Protein AF-A0A2G4I3S0-F1 (afdb_monomer)

Sequence (181 aa):
MALQLLLALIKPQKDRTTYIKEQQRKYTGTDSANSIRQLKQLLRKQNPYPVQISLNDIDSTTLESFPGIGPSTARRIIQYQKRLGGFVDPQQLFEIPNIDTIILQLLEIQCQKPSGPIVYLNENPTWKMLYKHPYIGPARAKIFFSFCQQYPTMSVGEWNGMQGISAIDKDRIFPYLRLSQ

Mean predicted aligned error: 10.75 Å

Structure (mmCIF, N/CA/C/O backbone):
data_AF-A0A2G4I3S0-F1
#
_entry.id   AF-A0A2G4I3S0-F1
#
loop_
_atom_site.group_PDB
_atom_site.id
_atom_site.type_symbol
_atom_site.label_atom_id
_atom_site.label_alt_id
_atom_site.label_comp_id
_atom_site.label_asym_id
_atom_site.label_entity_id
_atom_site.label_seq_id
_atom_site.pdbx_PDB_ins_code
_atom_site.Cartn_x
_atom_site.Cartn_y
_atom_site.Cartn_z
_atom_site.occupancy
_atom_site.B_iso_or_equiv
_atom_site.auth_seq_id
_atom_site.auth_comp_id
_atom_site.auth_asym_id
_atom_site.auth_atom_id
_atom_site.pdbx_PDB_model_num
ATOM 1 N N . MET A 1 1 ? 11.065 8.143 -33.933 1.00 35.81 1 MET A N 1
ATOM 2 C CA . MET A 1 1 ? 10.333 9.228 -33.236 1.00 35.81 1 MET A CA 1
ATOM 3 C C . MET A 1 1 ? 10.559 9.252 -31.714 1.00 35.81 1 MET A C 1
ATOM 5 O O . MET A 1 1 ? 9.819 9.913 -31.005 1.00 35.81 1 MET A O 1
ATOM 9 N N . ALA A 1 2 ? 11.620 8.614 -31.200 1.00 37.81 2 ALA A N 1
ATOM 10 C CA . ALA A 1 2 ? 12.040 8.698 -29.794 1.00 37.81 2 ALA A CA 1
ATOM 11 C C . ALA A 1 2 ? 12.551 10.101 -29.377 1.00 37.81 2 ALA A C 1
ATOM 13 O O . ALA A 1 2 ? 12.765 10.361 -28.201 1.00 37.81 2 ALA A O 1
ATOM 14 N N . LEU A 1 3 ? 12.722 11.014 -30.342 1.00 29.09 3 LEU A N 1
ATOM 15 C CA . LEU A 1 3 ? 13.322 12.337 -30.155 1.00 29.09 3 LEU A CA 1
ATOM 16 C C . LEU A 1 3 ? 12.314 13.438 -29.756 1.00 29.09 3 LEU A C 1
ATOM 18 O O . LEU A 1 3 ? 12.713 14.446 -29.189 1.00 29.09 3 LEU A O 1
ATOM 22 N N . GLN A 1 4 ? 11.009 13.253 -30.005 1.00 31.91 4 GLN A N 1
ATOM 23 C CA . GLN A 1 4 ? 9.973 14.210 -29.571 1.00 31.91 4 GLN A CA 1
ATOM 24 C C . GLN A 1 4 ? 9.497 13.982 -28.126 1.00 31.91 4 GLN A C 1
ATOM 26 O O . GLN A 1 4 ? 8.909 14.875 -27.521 1.00 31.91 4 GLN A O 1
ATOM 31 N N . LEU A 1 5 ? 9.820 12.820 -27.550 1.00 34.69 5 LEU A N 1
ATOM 32 C CA . LEU A 1 5 ? 9.561 12.453 -26.153 1.00 34.69 5 LEU A CA 1
ATOM 33 C C . LEU A 1 5 ? 10.381 13.276 -25.142 1.00 34.69 5 LEU A C 1
ATOM 35 O O . LEU A 1 5 ? 10.063 13.276 -23.957 1.00 34.69 5 LEU A O 1
ATOM 39 N N . LEU A 1 6 ? 11.405 14.005 -25.603 1.00 34.31 6 LEU A N 1
ATOM 40 C CA . LEU A 1 6 ? 12.367 14.697 -24.742 1.00 34.31 6 LEU A CA 1
ATOM 41 C C . LEU A 1 6 ? 11.999 16.161 -24.409 1.00 34.31 6 LEU A C 1
ATOM 43 O O . LEU A 1 6 ? 12.633 16.747 -23.539 1.00 34.31 6 LEU A O 1
ATOM 47 N N . LEU A 1 7 ? 10.993 16.766 -25.060 1.00 29.20 7 LEU A N 1
ATOM 48 C CA . LEU A 1 7 ? 10.742 18.222 -24.974 1.00 29.20 7 LEU A CA 1
ATOM 49 C C . LEU A 1 7 ? 9.480 18.666 -24.208 1.00 29.20 7 LEU A C 1
ATOM 51 O O . LEU A 1 7 ? 9.263 19.864 -24.068 1.00 29.20 7 LEU A O 1
ATOM 55 N N . ALA A 1 8 ? 8.651 17.762 -23.678 1.00 31.41 8 ALA A N 1
ATOM 56 C CA . ALA A 1 8 ? 7.361 18.143 -23.068 1.00 31.41 8 ALA A CA 1
ATOM 57 C C . ALA A 1 8 ? 7.298 18.032 -21.529 1.00 31.41 8 ALA A C 1
ATOM 59 O O . ALA A 1 8 ? 6.238 18.209 -20.926 1.00 31.41 8 ALA A O 1
ATOM 60 N N . LEU A 1 9 ? 8.430 17.777 -20.873 1.00 32.19 9 LEU A N 1
ATOM 61 C CA . LEU A 1 9 ? 8.591 18.003 -19.438 1.00 32.19 9 LEU A CA 1
ATOM 62 C C . LEU A 1 9 ? 8.583 19.519 -19.189 1.00 32.19 9 LEU A C 1
ATOM 64 O O . LEU A 1 9 ? 9.617 20.114 -19.437 1.00 32.19 9 LEU A O 1
ATOM 68 N N . ILE A 1 10 ? 7.463 20.134 -18.759 1.00 38.81 10 ILE A N 1
ATOM 69 C CA . ILE A 1 10 ? 7.357 21.396 -17.967 1.00 38.81 10 ILE A CA 1
ATOM 70 C C . ILE A 1 10 ? 5.856 21.814 -17.839 1.00 38.81 10 ILE A C 1
ATOM 72 O O . ILE A 1 10 ? 5.273 22.246 -18.829 1.00 38.81 10 ILE A O 1
ATOM 76 N N . LYS A 1 11 ? 5.280 21.735 -16.608 1.00 27.58 11 LYS A N 1
ATOM 77 C CA . LYS A 1 11 ? 4.138 22.500 -15.975 1.00 27.58 11 LYS A CA 1
ATOM 78 C C . LYS A 1 11 ? 2.983 21.704 -15.283 1.00 27.58 11 LYS A C 1
ATOM 80 O O . LYS A 1 11 ? 2.797 20.532 -15.587 1.00 27.58 11 LYS A O 1
ATOM 85 N N . PRO A 1 12 ? 2.299 22.304 -14.262 1.00 37.47 12 PRO A N 1
ATOM 86 C CA . PRO A 1 12 ? 1.926 21.668 -12.980 1.00 37.47 12 PRO A CA 1
ATOM 87 C C . PRO A 1 12 ? 0.482 21.120 -12.861 1.00 37.47 12 PRO A C 1
ATOM 89 O O . PRO A 1 12 ? -0.362 21.349 -13.720 1.00 37.47 12 PRO A O 1
ATOM 92 N N . GLN A 1 13 ? 0.231 20.401 -11.751 1.00 49.56 13 GLN A N 1
ATOM 93 C CA . GLN A 1 13 ? -0.954 19.578 -11.438 1.00 49.56 13 GLN A CA 1
ATOM 94 C C . GLN A 1 13 ? -2.314 20.300 -11.349 1.00 49.56 13 GLN A C 1
ATOM 96 O O . GLN A 1 13 ? -2.432 21.314 -10.661 1.00 49.56 13 GLN A O 1
ATOM 101 N N . LYS A 1 14 ? -3.372 19.639 -11.861 1.00 33.16 14 LYS A N 1
ATOM 102 C CA . LYS A 1 14 ? -4.735 19.678 -11.290 1.00 33.16 14 LYS A CA 1
ATOM 103 C C . LYS A 1 14 ? -5.556 18.417 -11.652 1.00 33.16 14 LYS A C 1
ATOM 105 O O . LYS A 1 14 ? -5.470 17.930 -12.770 1.00 33.16 14 LYS A O 1
ATOM 110 N N . ASP A 1 15 ? -6.302 17.914 -10.662 1.00 37.03 15 ASP A N 1
ATOM 111 C CA . ASP A 1 15 ? -7.267 16.790 -10.629 1.00 37.03 15 ASP A CA 1
ATOM 112 C C . ASP A 1 15 ? -6.833 15.357 -11.037 1.00 37.03 15 ASP A C 1
ATOM 114 O O . ASP A 1 15 ? -6.714 14.989 -12.203 1.00 37.03 15 ASP A O 1
ATOM 118 N N . ARG A 1 16 ? -6.700 14.488 -10.014 1.00 40.50 16 ARG A N 1
ATOM 119 C CA . ARG A 1 16 ? -6.165 13.102 -10.037 1.00 40.50 16 ARG A CA 1
ATOM 120 C C . ARG A 1 16 ? -6.979 12.112 -10.882 1.00 40.50 16 ARG A C 1
ATOM 122 O O . ARG A 1 16 ? -6.397 11.248 -11.532 1.00 40.50 16 ARG A O 1
ATOM 129 N N . THR A 1 17 ? -8.304 12.215 -10.889 1.00 37.56 17 THR A N 1
ATOM 130 C CA . THR A 1 17 ? -9.180 11.307 -11.658 1.00 37.56 17 THR A CA 1
ATOM 131 C C . THR A 1 17 ? -9.198 11.676 -13.141 1.00 37.56 17 THR A C 1
ATOM 133 O O . THR A 1 17 ? -9.298 10.806 -14.006 1.00 37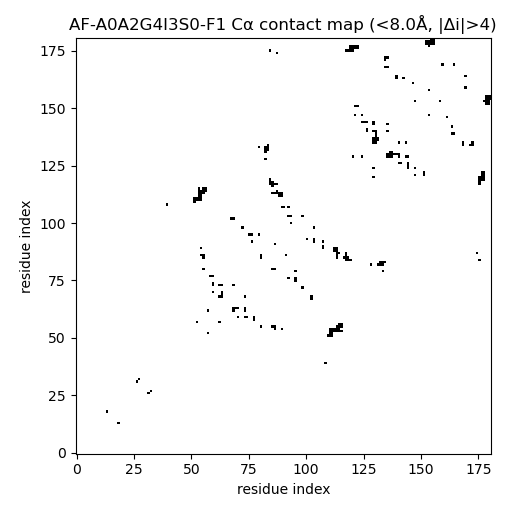.56 17 THR A O 1
ATOM 136 N N . THR A 1 18 ? -9.047 12.969 -13.425 1.00 39.00 18 THR A N 1
ATOM 137 C CA . THR A 1 18 ? -8.932 13.523 -14.772 1.00 39.00 18 THR A CA 1
ATOM 138 C C . THR A 1 18 ? -7.548 13.228 -15.338 1.00 39.00 18 THR A C 1
ATOM 140 O O . THR A 1 18 ? -7.476 12.717 -16.442 1.00 39.00 18 THR A O 1
ATOM 143 N N . TYR A 1 19 ? -6.471 13.365 -14.553 1.00 40.88 19 TYR A N 1
ATOM 144 C CA . TYR A 1 19 ? -5.106 13.007 -14.958 1.00 40.88 19 TYR A CA 1
ATOM 145 C C . TYR A 1 19 ? -4.965 11.528 -15.344 1.00 40.88 19 TYR A C 1
ATOM 147 O O . TYR A 1 19 ? -4.442 11.229 -16.410 1.00 40.88 19 TYR A O 1
ATOM 155 N N . ILE A 1 20 ? -5.470 10.587 -14.534 1.00 42.31 20 ILE A N 1
ATOM 156 C CA . ILE A 1 20 ? -5.396 9.149 -14.861 1.00 42.31 20 ILE A CA 1
ATOM 157 C C . ILE A 1 20 ? -6.176 8.848 -16.151 1.00 42.31 20 ILE A C 1
ATOM 159 O O . ILE A 1 20 ? -5.653 8.183 -17.044 1.00 42.31 20 ILE A O 1
ATOM 163 N N . LYS A 1 21 ? -7.386 9.405 -16.297 1.00 43.91 21 LYS A N 1
ATOM 164 C CA . LYS A 1 21 ? -8.201 9.253 -17.513 1.00 43.91 21 LYS A CA 1
ATOM 165 C C . LYS A 1 21 ? -7.607 9.972 -18.727 1.00 43.91 21 LYS A C 1
ATOM 167 O O . LYS A 1 21 ? -7.764 9.483 -19.837 1.00 43.91 21 LYS A O 1
ATOM 172 N N . GLU A 1 22 ? -6.930 11.102 -18.556 1.00 41.47 22 GLU A N 1
ATOM 173 C CA . GLU A 1 22 ? -6.276 11.871 -19.622 1.00 41.47 22 GLU A CA 1
ATOM 174 C C . GLU A 1 22 ? -4.962 11.243 -20.070 1.00 41.47 22 GLU A C 1
ATOM 176 O O . GLU A 1 22 ? -4.685 11.245 -21.265 1.00 41.47 22 GLU A O 1
ATOM 181 N N . GLN A 1 23 ? -4.183 10.654 -19.159 1.00 36.53 23 GLN A N 1
ATOM 182 C CA . GLN A 1 23 ? -3.031 9.828 -19.521 1.00 36.53 23 GLN A CA 1
ATOM 183 C C . GLN A 1 23 ? -3.513 8.590 -20.290 1.00 36.53 23 GLN A C 1
ATOM 185 O O . GLN A 1 23 ? -3.050 8.335 -21.396 1.00 36.53 23 GLN A O 1
ATOM 190 N N . GLN A 1 24 ? -4.540 7.888 -19.803 1.00 39.97 24 GLN A N 1
ATOM 191 C CA . GLN A 1 24 ? -5.147 6.764 -20.530 1.00 39.97 24 GLN A CA 1
ATOM 192 C C . GLN A 1 24 ? -5.760 7.181 -21.888 1.00 39.97 24 GLN A C 1
ATOM 194 O O . GLN A 1 24 ? -5.664 6.434 -22.860 1.00 39.97 24 GLN A O 1
ATOM 199 N N . ARG A 1 25 ? -6.342 8.387 -22.001 1.00 42.28 25 ARG A N 1
ATOM 200 C CA . ARG A 1 25 ? -6.906 8.938 -23.253 1.00 42.28 25 ARG A CA 1
ATOM 201 C C . ARG A 1 25 ? -5.848 9.426 -24.250 1.00 42.28 25 ARG A C 1
ATOM 203 O O . ARG A 1 25 ? -5.988 9.177 -25.440 1.00 42.28 25 ARG A O 1
ATOM 210 N N . LYS A 1 26 ? -4.766 10.071 -23.801 1.00 38.19 26 LYS A N 1
ATOM 211 C CA . LYS A 1 26 ? -3.656 10.510 -24.673 1.00 38.19 26 LYS A CA 1
ATOM 212 C C . LYS A 1 26 ? -2.871 9.340 -25.270 1.00 38.19 26 LYS A C 1
ATOM 214 O O . LYS A 1 26 ? -2.325 9.485 -26.358 1.00 38.19 26 LYS A O 1
ATOM 219 N N . TYR A 1 27 ? -2.859 8.186 -24.602 1.00 40.75 27 TYR A N 1
ATOM 220 C CA . TYR A 1 27 ? -2.250 6.951 -25.106 1.00 40.75 27 TYR A CA 1
ATOM 221 C C . TYR A 1 27 ? -3.256 5.974 -25.738 1.00 40.75 27 TYR A C 1
ATOM 223 O O . TYR A 1 27 ? -2.873 4.884 -26.140 1.00 40.75 27 TYR A O 1
ATOM 231 N N . THR A 1 28 ? -4.527 6.348 -25.913 1.00 36.41 28 THR A N 1
ATOM 232 C CA . THR A 1 28 ? -5.490 5.597 -26.747 1.00 36.41 28 THR A CA 1
ATOM 233 C C . THR A 1 28 ? -5.632 6.236 -28.131 1.00 36.41 28 THR A C 1
ATOM 235 O O . THR A 1 28 ? -6.720 6.385 -28.670 1.00 36.41 28 THR A O 1
ATOM 238 N N . GLY A 1 29 ? -4.502 6.601 -28.740 1.00 39.22 29 GLY A N 1
ATOM 239 C CA . GLY A 1 29 ? -4.399 6.682 -30.196 1.00 39.22 29 GLY A CA 1
ATOM 240 C C . GLY A 1 29 ? -4.165 5.280 -30.759 1.00 39.22 29 GLY A C 1
ATOM 241 O O . GLY A 1 29 ? -3.429 4.490 -30.164 1.00 39.22 29 GLY A O 1
ATOM 242 N N . THR A 1 30 ? -4.769 4.961 -31.901 1.00 40.88 30 THR A N 1
ATOM 243 C CA . THR A 1 30 ? -4.681 3.671 -32.617 1.00 40.88 30 THR A CA 1
ATOM 244 C C . THR A 1 30 ? -3.247 3.138 -32.816 1.00 40.88 30 THR A C 1
ATOM 246 O O . THR A 1 30 ? -3.061 1.925 -32.922 1.00 40.88 30 THR A O 1
ATOM 249 N N . ASP A 1 31 ? -2.227 4.001 -32.752 1.00 49.06 31 ASP A N 1
ATOM 250 C CA . ASP A 1 31 ? -0.802 3.643 -32.844 1.00 49.06 31 ASP A CA 1
ATOM 251 C C . ASP A 1 31 ? -0.178 3.117 -31.535 1.00 49.06 31 ASP A C 1
ATOM 253 O O . ASP A 1 31 ? 0.755 2.309 -31.562 1.00 49.06 31 ASP A O 1
ATOM 257 N N . SER A 1 32 ? -0.700 3.499 -30.365 1.00 52.81 32 SER A N 1
ATOM 258 C CA . SER A 1 32 ? -0.158 3.060 -29.068 1.00 52.81 32 SER A CA 1
ATOM 259 C C . SER A 1 32 ? -0.564 1.622 -28.732 1.00 52.81 32 SER A C 1
ATOM 261 O O . SER A 1 32 ? 0.259 0.840 -28.258 1.00 52.81 32 SER A O 1
ATOM 263 N N . ALA A 1 33 ? -1.790 1.214 -29.074 1.00 51.16 33 ALA A N 1
ATOM 264 C CA . ALA A 1 33 ? -2.250 -0.164 -28.882 1.00 51.16 33 ALA A CA 1
ATOM 265 C C . ALA A 1 33 ? -1.452 -1.168 -29.735 1.00 51.16 33 ALA A C 1
ATOM 267 O O . ALA A 1 33 ? -1.097 -2.248 -29.254 1.00 51.16 33 ALA A O 1
ATOM 268 N N . ASN A 1 34 ? -1.109 -0.794 -30.974 1.00 54.59 34 ASN A N 1
ATOM 269 C CA . ASN A 1 34 ? -0.234 -1.588 -31.838 1.00 54.59 34 ASN A CA 1
ATOM 270 C C . ASN A 1 34 ? 1.202 -1.644 -31.301 1.00 54.59 34 ASN A C 1
ATOM 272 O O . ASN A 1 34 ? 1.800 -2.720 -31.292 1.00 54.59 34 ASN A O 1
ATOM 276 N N . SER A 1 35 ? 1.711 -0.533 -30.766 1.00 54.25 35 SER A N 1
ATOM 277 C CA . SER A 1 35 ? 3.034 -0.468 -30.133 1.00 54.25 35 SER A CA 1
ATOM 278 C C . SER A 1 35 ? 3.117 -1.351 -28.882 1.00 54.25 35 SER A C 1
ATOM 280 O O . SER A 1 35 ? 4.053 -2.133 -28.748 1.00 54.25 35 SER A O 1
ATOM 282 N N . ILE A 1 36 ? 2.105 -1.318 -28.005 1.00 58.31 36 ILE A N 1
ATOM 283 C CA . ILE A 1 36 ? 2.003 -2.191 -26.822 1.00 58.31 36 ILE A CA 1
ATOM 284 C C . ILE A 1 36 ? 1.868 -3.657 -27.242 1.00 58.31 36 ILE A C 1
ATOM 286 O O . ILE A 1 36 ? 2.470 -4.535 -26.627 1.00 58.31 36 ILE A O 1
ATOM 290 N N . ARG A 1 37 ? 1.104 -3.954 -28.301 1.00 59.03 37 ARG A N 1
ATOM 291 C CA . ARG A 1 37 ? 0.960 -5.315 -28.838 1.00 59.03 37 ARG A CA 1
ATOM 292 C C . ARG A 1 37 ? 2.282 -5.848 -29.396 1.00 59.03 37 ARG A C 1
ATOM 294 O O . ARG A 1 37 ? 2.629 -6.992 -29.105 1.00 59.03 37 ARG A O 1
ATOM 301 N N . GLN A 1 38 ? 3.032 -5.028 -30.131 1.00 57.41 38 GLN A N 1
ATOM 302 C CA . GLN A 1 38 ? 4.376 -5.364 -30.609 1.00 57.41 38 GLN A CA 1
ATOM 303 C C . GLN A 1 38 ? 5.365 -5.526 -29.452 1.00 57.41 38 GLN A C 1
ATOM 305 O O . GLN A 1 38 ? 6.098 -6.509 -29.436 1.00 57.41 38 GLN A O 1
ATOM 310 N N . LEU A 1 39 ? 5.328 -4.653 -28.441 1.00 57.78 39 LEU A N 1
ATOM 311 C CA . LEU A 1 39 ? 6.116 -4.788 -27.210 1.00 57.78 39 LEU A CA 1
ATOM 312 C C . LEU A 1 39 ? 5.809 -6.106 -26.495 1.00 57.78 39 LEU A C 1
ATOM 314 O O . LEU A 1 39 ? 6.723 -6.878 -26.228 1.00 57.78 39 LEU A O 1
ATOM 318 N N . LYS A 1 40 ? 4.529 -6.430 -26.271 1.00 58.44 40 LYS A N 1
ATOM 319 C CA . LYS A 1 40 ? 4.103 -7.720 -25.700 1.00 58.44 40 LYS A CA 1
ATOM 320 C C . LYS A 1 40 ? 4.647 -8.900 -26.504 1.00 58.44 40 LYS A C 1
ATOM 322 O O . LYS A 1 40 ? 5.063 -9.895 -25.919 1.00 58.44 40 LYS A O 1
ATOM 327 N N . GLN A 1 41 ? 4.638 -8.812 -27.833 1.00 61.78 41 GLN A N 1
ATOM 328 C CA . GLN A 1 41 ? 5.107 -9.882 -28.713 1.00 61.78 41 GLN A CA 1
ATOM 329 C C . GLN A 1 41 ? 6.638 -10.023 -28.715 1.00 61.78 41 GLN A C 1
ATOM 331 O O . GLN A 1 41 ? 7.133 -11.148 -28.697 1.00 61.78 41 GLN A O 1
ATOM 336 N N . LEU A 1 42 ? 7.380 -8.912 -28.696 1.00 57.41 42 LEU A N 1
ATOM 337 C CA . LEU A 1 42 ? 8.843 -8.888 -28.609 1.00 57.41 42 LEU A CA 1
ATOM 338 C C . LEU A 1 42 ? 9.325 -9.405 -27.256 1.00 57.41 42 LEU A C 1
ATOM 340 O O . LEU A 1 42 ? 10.168 -10.296 -27.211 1.00 57.41 42 LEU A O 1
ATOM 344 N N . LEU A 1 43 ? 8.726 -8.917 -26.170 1.00 55.59 43 LEU A N 1
ATOM 345 C CA . LEU A 1 43 ? 9.057 -9.352 -24.820 1.00 55.59 43 LEU A CA 1
ATOM 346 C C . LEU A 1 43 ? 8.741 -10.835 -24.613 1.00 55.59 43 LEU A C 1
ATOM 348 O O . LEU A 1 43 ? 9.536 -11.529 -24.003 1.00 55.59 43 LEU A O 1
ATOM 352 N N . ARG A 1 44 ? 7.636 -11.356 -25.169 1.00 56.44 44 ARG A N 1
ATOM 353 C CA . ARG A 1 44 ? 7.332 -12.800 -25.137 1.00 56.44 44 ARG A CA 1
ATOM 354 C C . ARG A 1 44 ? 8.320 -13.645 -25.943 1.00 56.44 44 ARG A C 1
ATOM 356 O O . ARG A 1 44 ? 8.618 -14.756 -25.528 1.00 56.44 44 ARG A O 1
ATOM 363 N N . LYS A 1 45 ? 8.794 -13.153 -27.094 1.00 53.12 45 LYS A N 1
ATOM 364 C CA . LYS A 1 45 ? 9.737 -13.879 -27.966 1.00 53.12 45 LYS A CA 1
ATOM 365 C C . LYS A 1 45 ? 11.174 -13.873 -27.445 1.00 53.12 45 LYS A C 1
ATOM 367 O O . LYS A 1 45 ? 11.887 -14.835 -27.693 1.00 53.12 45 LYS A O 1
ATOM 372 N N . GLN A 1 46 ? 11.597 -12.797 -26.785 1.00 46.84 46 GLN A N 1
ATOM 373 C CA . GLN A 1 46 ? 12.965 -12.624 -26.290 1.00 46.84 46 GLN A CA 1
ATOM 374 C C . GLN A 1 46 ? 13.098 -12.827 -24.781 1.00 46.84 46 GLN A C 1
ATOM 376 O O . GLN A 1 46 ? 14.151 -12.500 -24.254 1.00 46.84 46 GLN A O 1
ATOM 381 N N . ASN A 1 47 ? 12.067 -13.325 -24.087 1.00 48.62 47 ASN A N 1
ATOM 382 C CA . ASN A 1 47 ? 12.075 -13.388 -22.629 1.00 48.62 47 ASN A CA 1
ATOM 383 C C . ASN A 1 47 ? 13.219 -14.286 -22.110 1.00 48.62 47 ASN A C 1
ATOM 385 O O . ASN A 1 47 ? 13.096 -15.510 -22.196 1.00 48.62 47 ASN A O 1
ATOM 389 N N . PRO A 1 48 ? 14.299 -13.726 -21.533 1.00 50.31 48 PRO A N 1
ATOM 390 C CA . PRO A 1 48 ? 15.331 -14.511 -20.872 1.00 50.31 48 PRO A CA 1
ATOM 391 C C . PRO A 1 48 ? 14.935 -14.858 -19.427 1.00 50.31 48 PRO A C 1
ATOM 393 O O . PRO A 1 48 ? 15.672 -15.583 -18.765 1.00 50.31 48 PRO A O 1
ATOM 396 N N . TYR A 1 49 ? 13.802 -14.343 -18.925 1.00 50.22 49 TYR A N 1
ATOM 397 C CA . TYR A 1 49 ? 13.370 -14.433 -17.530 1.00 50.22 49 TYR A CA 1
ATOM 398 C C . TYR A 1 49 ? 12.167 -15.380 -17.400 1.00 50.22 49 TYR A C 1
ATOM 400 O O . TYR A 1 49 ? 11.020 -14.987 -17.625 1.00 50.22 49 TYR A O 1
ATOM 408 N N . PRO A 1 50 ? 12.396 -16.657 -17.047 1.00 48.31 50 PRO A N 1
ATOM 409 C CA . PRO A 1 50 ? 11.385 -17.705 -17.136 1.00 48.31 50 PRO A CA 1
ATOM 410 C C . PRO A 1 50 ? 10.431 -17.763 -15.935 1.00 48.31 50 PRO A C 1
ATOM 412 O O . PRO A 1 50 ? 9.740 -18.765 -15.770 1.00 48.31 50 PRO A O 1
ATOM 415 N N . VAL A 1 51 ? 10.366 -16.744 -15.077 1.00 53.66 51 VAL A N 1
ATOM 416 C CA . VAL A 1 51 ? 9.655 -16.881 -13.801 1.00 53.66 51 VAL A CA 1
ATOM 417 C C . VAL A 1 51 ? 8.515 -15.884 -13.719 1.00 53.66 51 VAL A C 1
ATOM 419 O O . VAL A 1 51 ? 8.706 -14.674 -13.634 1.00 53.66 51 VAL A O 1
ATOM 422 N N . GLN A 1 52 ? 7.303 -16.427 -13.744 1.00 69.62 52 GLN A N 1
ATOM 423 C CA . GLN A 1 52 ? 6.105 -15.708 -13.363 1.00 69.62 52 GLN A CA 1
ATOM 424 C C . GLN A 1 52 ? 6.171 -15.428 -11.849 1.00 69.62 52 GLN A C 1
ATOM 426 O O . GLN A 1 52 ? 5.710 -16.233 -11.049 1.00 69.62 52 GLN A O 1
ATOM 431 N N . ILE A 1 53 ? 6.807 -14.324 -11.454 1.00 79.81 53 ILE A N 1
ATOM 432 C CA . ILE A 1 53 ? 6.940 -13.912 -10.048 1.00 79.81 53 ILE A CA 1
ATOM 433 C C . ILE A 1 53 ? 5.817 -12.925 -9.719 1.00 79.81 53 ILE A C 1
ATOM 435 O O . ILE A 1 53 ? 5.500 -12.037 -10.518 1.00 79.81 53 ILE A O 1
ATOM 439 N N . SER A 1 54 ? 5.205 -13.087 -8.547 1.00 88.25 54 SER A N 1
ATOM 440 C CA . SER A 1 54 ? 4.257 -12.126 -7.979 1.00 88.25 54 SER A CA 1
ATOM 441 C C . SER A 1 54 ? 4.913 -10.762 -7.779 1.00 88.25 54 SER A C 1
ATOM 443 O O . SER A 1 54 ? 6.040 -10.672 -7.296 1.00 88.25 54 SER A O 1
ATOM 445 N N . LEU A 1 55 ? 4.179 -9.678 -8.047 1.00 87.31 55 LEU A N 1
ATOM 446 C CA . LEU A 1 55 ? 4.636 -8.318 -7.725 1.00 87.31 55 LEU A CA 1
ATOM 447 C C . LEU A 1 55 ? 5.000 -8.124 -6.247 1.00 87.31 55 LEU A C 1
ATOM 449 O O . LEU A 1 55 ? 5.749 -7.202 -5.929 1.00 87.31 55 LEU A O 1
ATOM 453 N N . ASN A 1 56 ? 4.476 -8.967 -5.353 1.00 92.50 56 ASN A N 1
ATOM 454 C CA . ASN A 1 56 ? 4.811 -8.900 -3.937 1.00 92.50 56 ASN A CA 1
ATOM 455 C C . ASN A 1 56 ? 6.074 -9.678 -3.551 1.00 92.50 56 ASN A C 1
ATOM 457 O O . ASN A 1 56 ? 6.678 -9.365 -2.527 1.00 92.50 56 ASN A O 1
ATOM 461 N N . ASP A 1 57 ? 6.490 -10.633 -4.378 1.00 89.25 57 ASP A N 1
ATOM 462 C CA . ASP A 1 57 ? 7.629 -11.513 -4.100 1.00 89.25 57 ASP A CA 1
ATOM 463 C C . ASP A 1 57 ? 8.872 -11.131 -4.918 1.00 89.25 57 ASP A C 1
ATOM 465 O O . ASP A 1 57 ? 9.935 -11.729 -4.768 1.00 89.25 57 ASP A O 1
ATOM 469 N N . ILE A 1 58 ? 8.753 -10.128 -5.792 1.00 88.31 58 ILE A N 1
ATOM 470 C CA . ILE A 1 58 ? 9.853 -9.668 -6.633 1.00 88.31 58 ILE A CA 1
ATOM 471 C C . ILE A 1 58 ? 10.909 -8.927 -5.801 1.00 88.31 58 ILE A C 1
ATOM 473 O O . ILE A 1 58 ? 10.603 -8.004 -5.043 1.00 88.31 58 ILE A O 1
ATOM 477 N N . ASP A 1 59 ? 12.174 -9.314 -5.953 1.00 89.56 59 ASP A N 1
ATOM 478 C CA . ASP A 1 59 ? 13.299 -8.648 -5.299 1.00 89.56 59 ASP A CA 1
ATOM 479 C C . ASP A 1 59 ? 13.948 -7.583 -6.199 1.00 89.56 59 ASP A C 1
ATOM 481 O O . ASP A 1 59 ? 13.629 -7.427 -7.382 1.00 89.56 59 ASP A O 1
ATOM 485 N N . SER A 1 60 ? 14.863 -6.796 -5.627 1.00 90.06 60 SER A N 1
ATOM 486 C CA . SER A 1 60 ? 15.535 -5.729 -6.372 1.00 90.06 60 SER A CA 1
ATOM 487 C C . SER A 1 60 ? 16.421 -6.262 -7.494 1.00 90.06 60 SER A C 1
ATOM 489 O O . SER A 1 60 ? 16.473 -5.642 -8.548 1.00 90.06 60 SER A O 1
ATOM 491 N N . THR A 1 61 ? 17.078 -7.408 -7.303 1.00 88.19 61 THR A N 1
ATOM 492 C CA . THR A 1 61 ? 17.935 -8.035 -8.320 1.00 88.19 61 THR A CA 1
ATOM 493 C C . THR A 1 61 ? 17.138 -8.481 -9.540 1.00 88.19 61 THR A C 1
ATOM 495 O O . THR A 1 61 ? 17.554 -8.254 -10.674 1.00 88.19 61 THR A O 1
ATOM 498 N N . THR A 1 62 ? 15.952 -9.042 -9.319 1.00 87.44 62 THR A N 1
ATOM 499 C CA . THR A 1 62 ? 15.016 -9.429 -10.372 1.00 87.44 62 THR A CA 1
ATOM 500 C C . THR A 1 62 ? 14.467 -8.190 -11.063 1.00 87.44 62 THR A C 1
ATOM 502 O O . THR A 1 62 ? 14.465 -8.140 -12.288 1.00 87.44 62 THR A O 1
ATOM 505 N N . LEU A 1 63 ? 14.072 -7.153 -10.314 1.00 87.94 63 LEU A N 1
ATOM 506 C CA . LEU A 1 63 ? 13.643 -5.878 -10.897 1.00 87.94 63 LEU A CA 1
ATOM 507 C C . LEU A 1 63 ? 14.732 -5.257 -11.782 1.00 87.94 63 LEU A C 1
ATOM 509 O O . LEU A 1 63 ? 14.428 -4.828 -12.886 1.00 87.94 63 LEU A O 1
ATOM 513 N N . GLU A 1 64 ? 15.987 -5.242 -11.336 1.00 87.12 64 GLU A N 1
ATOM 514 C CA . GLU A 1 64 ? 17.127 -4.691 -12.087 1.00 87.12 64 GLU A CA 1
ATOM 515 C C . GLU A 1 64 ? 17.470 -5.484 -13.355 1.00 87.12 64 GLU A C 1
ATOM 517 O O . GLU A 1 64 ? 18.111 -4.957 -14.262 1.00 87.12 64 GLU A O 1
ATOM 522 N N . SER A 1 65 ? 17.014 -6.734 -13.451 1.00 80.94 65 SER A N 1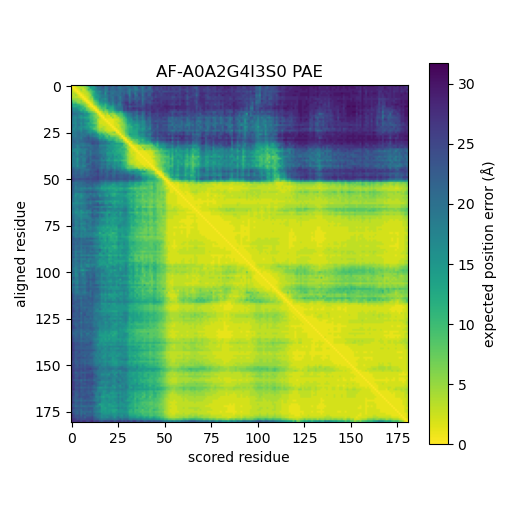
ATOM 523 C CA . SER A 1 65 ? 17.167 -7.533 -14.666 1.00 80.94 65 SER A CA 1
ATOM 524 C C . SER A 1 65 ? 16.238 -7.076 -15.802 1.00 80.94 65 SER A C 1
ATOM 526 O O . SER A 1 65 ? 16.521 -7.319 -16.975 1.00 80.94 65 SER A O 1
ATOM 528 N N . PHE A 1 66 ? 15.154 -6.352 -15.492 1.00 78.88 66 PHE A N 1
ATOM 529 C CA . PHE A 1 66 ? 14.261 -5.822 -16.518 1.00 78.88 66 PHE A CA 1
ATOM 530 C C . PHE A 1 66 ? 14.906 -4.637 -17.257 1.00 78.88 66 PHE A C 1
ATOM 532 O O . PHE A 1 66 ? 15.393 -3.694 -16.624 1.00 78.88 66 PHE A O 1
ATOM 539 N N . PRO A 1 67 ? 14.845 -4.608 -18.603 1.00 70.56 67 PRO A N 1
ATOM 540 C CA . PRO A 1 67 ? 15.374 -3.500 -19.388 1.00 70.56 67 PRO A CA 1
ATOM 541 C C . PRO A 1 67 ? 14.814 -2.142 -18.943 1.00 70.56 67 PRO A C 1
ATOM 543 O O . PRO A 1 67 ? 13.601 -1.947 -18.865 1.00 70.56 67 PRO A O 1
ATOM 546 N N . GLY A 1 68 ? 15.708 -1.188 -18.673 1.00 75.69 68 GLY A N 1
ATOM 547 C CA . GLY A 1 68 ? 15.342 0.166 -18.244 1.00 75.69 68 GLY A CA 1
ATOM 548 C C . GLY A 1 68 ? 15.097 0.325 -16.739 1.00 75.69 68 GLY A C 1
ATOM 549 O O . GLY A 1 68 ? 14.923 1.454 -16.277 1.00 75.69 68 GLY A O 1
ATOM 550 N N . ILE A 1 69 ? 15.140 -0.752 -15.948 1.00 83.81 69 ILE A N 1
ATOM 551 C CA . ILE A 1 69 ? 15.060 -0.672 -14.487 1.00 83.81 69 ILE A CA 1
ATOM 552 C C . ILE A 1 69 ? 16.469 -0.648 -13.898 1.00 83.81 69 ILE A C 1
ATOM 554 O O . ILE A 1 69 ? 17.137 -1.664 -13.778 1.00 83.81 69 ILE A O 1
ATOM 558 N N . GLY A 1 70 ? 16.919 0.536 -13.488 1.00 86.44 70 GLY A N 1
ATOM 559 C CA . GLY A 1 70 ? 18.137 0.669 -12.688 1.00 86.44 70 GLY A CA 1
ATOM 560 C C . GLY A 1 70 ? 17.884 0.521 -11.177 1.00 86.44 70 GLY A C 1
ATOM 561 O O . GLY A 1 70 ? 16.730 0.592 -10.730 1.00 86.44 70 GLY A O 1
ATOM 562 N N . PRO A 1 71 ? 18.953 0.473 -10.356 1.00 92.62 71 PRO A N 1
ATOM 563 C CA . PRO A 1 71 ? 18.858 0.309 -8.899 1.00 92.62 71 PRO A CA 1
ATOM 564 C C . PRO A 1 71 ? 17.972 1.350 -8.197 1.00 92.62 71 PRO A C 1
ATOM 566 O O . PRO A 1 71 ? 17.323 1.079 -7.188 1.00 92.62 71 PRO A O 1
ATOM 569 N N . SER A 1 72 ? 17.919 2.579 -8.726 1.00 92.88 72 SER A N 1
ATOM 570 C CA . SER A 1 72 ? 17.059 3.645 -8.193 1.00 92.88 72 SER A CA 1
ATOM 571 C C . SER A 1 72 ? 15.569 3.332 -8.371 1.00 92.88 72 SER A C 1
ATOM 573 O O . SER A 1 72 ? 14.784 3.496 -7.435 1.00 92.88 72 SER A O 1
ATOM 575 N N . THR A 1 73 ? 15.184 2.847 -9.553 1.00 90.88 73 THR A N 1
ATOM 576 C CA . THR A 1 73 ? 13.800 2.488 -9.883 1.00 90.88 73 THR A CA 1
ATOM 577 C C . THR A 1 73 ? 13.366 1.257 -9.099 1.00 90.88 73 THR A C 1
ATOM 579 O O . THR A 1 73 ? 12.332 1.306 -8.434 1.00 90.88 73 THR A O 1
ATOM 582 N N . ALA A 1 74 ? 14.196 0.207 -9.073 1.00 93.12 74 ALA A N 1
ATOM 583 C CA . ALA A 1 74 ? 13.946 -0.991 -8.272 1.00 93.12 74 ALA A CA 1
ATOM 584 C C . ALA A 1 74 ? 13.729 -0.635 -6.792 1.00 93.12 74 ALA A C 1
ATOM 586 O O . ALA A 1 74 ? 12.720 -1.003 -6.188 1.00 93.12 74 ALA A O 1
ATOM 587 N N . ARG A 1 75 ? 14.604 0.207 -6.223 1.00 95.19 75 ARG A N 1
ATOM 588 C CA . ARG A 1 75 ? 14.461 0.704 -4.848 1.00 95.19 75 ARG A CA 1
ATOM 589 C C . ARG A 1 75 ? 13.132 1.424 -4.614 1.00 95.19 75 ARG A C 1
ATOM 591 O O . ARG A 1 75 ? 12.533 1.236 -3.558 1.00 95.19 75 ARG A O 1
ATOM 598 N N . ARG A 1 76 ? 12.670 2.262 -5.548 1.00 94.88 76 ARG A N 1
ATOM 599 C CA . ARG A 1 76 ? 11.390 2.983 -5.411 1.00 94.88 76 ARG A CA 1
ATOM 600 C C . ARG A 1 76 ? 10.202 2.031 -5.392 1.00 94.88 76 ARG A C 1
ATOM 602 O O . ARG A 1 76 ? 9.328 2.220 -4.548 1.00 94.88 76 ARG A O 1
ATOM 609 N N . ILE A 1 77 ? 10.203 1.018 -6.257 1.00 94.12 77 ILE A N 1
ATOM 610 C CA . ILE A 1 77 ? 9.153 -0.007 -6.315 1.00 94.12 77 ILE A CA 1
ATOM 611 C C . ILE A 1 77 ? 9.076 -0.747 -4.983 1.00 94.12 77 ILE A C 1
ATOM 613 O O . ILE A 1 77 ? 8.037 -0.716 -4.327 1.00 94.12 77 ILE A O 1
ATOM 617 N N . ILE A 1 78 ? 10.204 -1.288 -4.517 1.00 95.19 78 ILE A N 1
ATOM 618 C CA . ILE A 1 78 ? 10.270 -2.028 -3.250 1.00 95.19 78 ILE A CA 1
ATOM 619 C C . ILE A 1 78 ? 9.897 -1.140 -2.056 1.00 95.19 78 ILE A C 1
ATOM 621 O O . ILE A 1 78 ? 9.171 -1.559 -1.158 1.00 95.19 78 ILE A O 1
ATOM 625 N N . GLN A 1 79 ? 10.360 0.113 -2.009 1.00 95.62 79 GLN A N 1
ATOM 626 C CA . GLN A 1 79 ? 9.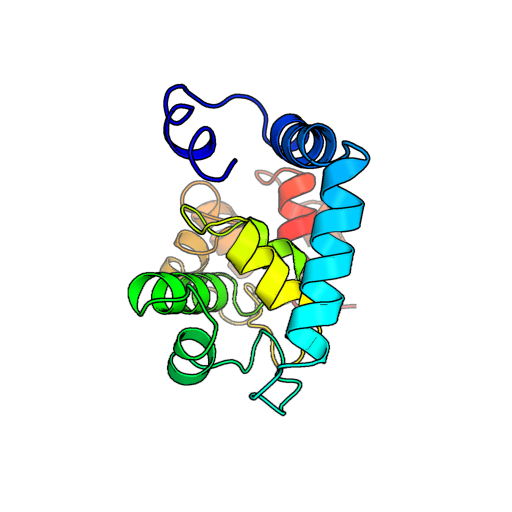977 1.027 -0.928 1.00 95.62 79 GLN A CA 1
ATOM 627 C C . GLN A 1 79 ? 8.487 1.357 -0.946 1.00 95.62 79 GLN A C 1
ATOM 629 O O . GLN A 1 79 ? 7.884 1.495 0.119 1.00 95.62 79 GLN A O 1
ATOM 634 N N . TYR A 1 80 ? 7.901 1.533 -2.129 1.00 96.56 80 TYR A N 1
ATOM 635 C CA . TYR A 1 80 ? 6.481 1.811 -2.255 1.00 96.56 80 TYR A CA 1
ATOM 636 C C . TYR A 1 80 ? 5.653 0.608 -1.805 1.00 96.56 80 TYR A C 1
ATOM 638 O O . TYR A 1 80 ? 4.831 0.767 -0.907 1.00 96.56 80 TYR A O 1
ATOM 646 N N . GLN A 1 81 ? 5.960 -0.585 -2.317 1.00 95.38 81 GLN A N 1
ATOM 647 C CA . GLN A 1 81 ? 5.366 -1.856 -1.900 1.00 95.38 81 GLN A CA 1
ATOM 648 C C . GLN A 1 81 ? 5.414 -2.030 -0.371 1.00 95.38 81 GLN A C 1
ATOM 650 O O . GLN A 1 81 ? 4.392 -2.289 0.261 1.00 95.38 81 GLN A O 1
ATOM 655 N N . LYS A 1 82 ? 6.579 -1.801 0.252 1.00 95.31 82 LYS A N 1
ATOM 656 C CA . LYS A 1 82 ? 6.749 -1.900 1.713 1.00 95.31 82 LYS A CA 1
ATOM 657 C C . LYS A 1 82 ? 5.914 -0.887 2.493 1.00 95.31 82 LYS A C 1
ATOM 659 O O . LYS A 1 82 ? 5.399 -1.222 3.552 1.00 95.31 82 LYS A O 1
ATOM 664 N N . ARG A 1 83 ? 5.798 0.357 2.014 1.00 96.50 83 ARG A N 1
ATOM 665 C CA . ARG A 1 83 ? 4.957 1.379 2.667 1.00 96.50 83 ARG A CA 1
ATOM 666 C C . ARG A 1 83 ? 3.471 1.086 2.518 1.00 96.50 83 ARG A C 1
ATOM 668 O O . ARG A 1 83 ? 2.715 1.476 3.397 1.00 96.50 83 ARG A O 1
ATOM 675 N N . LEU A 1 84 ? 3.088 0.476 1.403 1.00 96.44 84 LEU A N 1
ATOM 676 C CA . LEU A 1 84 ? 1.723 0.068 1.106 1.00 96.44 84 LEU A CA 1
ATOM 677 C C . LEU A 1 84 ? 1.313 -1.174 1.916 1.00 96.44 84 LEU A C 1
ATOM 679 O O . LEU A 1 84 ? 0.156 -1.312 2.272 1.00 96.44 84 LEU A O 1
ATOM 683 N N . GLY A 1 85 ? 2.271 -2.034 2.272 1.00 95.31 85 GLY A N 1
ATOM 684 C CA . GLY A 1 85 ? 1.999 -3.304 2.951 1.00 95.31 85 GLY A CA 1
ATOM 685 C C . GLY A 1 85 ? 1.808 -4.474 1.984 1.00 95.31 85 GLY A C 1
ATOM 686 O O . GLY A 1 85 ? 1.230 -5.482 2.372 1.00 95.31 85 GLY A O 1
ATOM 687 N N . GLY A 1 86 ? 2.302 -4.339 0.750 1.00 95.62 86 GLY A N 1
ATOM 688 C CA . GLY A 1 86 ? 2.043 -5.244 -0.371 1.00 95.62 86 GLY A CA 1
ATOM 689 C C . GLY A 1 86 ? 1.093 -4.610 -1.385 1.00 95.62 86 GLY A C 1
ATOM 690 O O . GLY A 1 86 ? 0.271 -3.776 -1.037 1.00 95.62 86 GLY A O 1
ATOM 691 N N . PHE A 1 87 ? 1.228 -4.961 -2.656 1.00 95.25 87 PHE A N 1
ATOM 692 C CA . PHE A 1 87 ? 0.251 -4.636 -3.685 1.00 95.25 87 PHE A CA 1
ATOM 693 C C . PHE A 1 87 ? -0.949 -5.581 -3.575 1.00 95.25 87 PHE A C 1
ATOM 695 O O . PHE A 1 87 ? -0.784 -6.781 -3.362 1.00 95.25 87 PHE A O 1
ATOM 702 N N . VAL A 1 88 ? -2.149 -5.047 -3.775 1.00 94.50 88 VAL A N 1
ATOM 703 C CA . VAL A 1 88 ? -3.401 -5.809 -3.935 1.00 94.50 88 VAL A CA 1
ATOM 704 C C . VAL A 1 88 ? -3.932 -5.731 -5.368 1.00 94.50 88 VAL A C 1
ATOM 706 O O . VAL A 1 88 ? -4.700 -6.587 -5.795 1.00 94.50 88 VAL A O 1
ATOM 709 N N . ASP A 1 89 ? -3.494 -4.725 -6.130 1.00 90.00 89 ASP A N 1
ATOM 710 C CA . ASP A 1 89 ? -3.862 -4.493 -7.526 1.00 90.00 89 ASP A CA 1
ATOM 711 C C . ASP A 1 89 ? -2.602 -4.102 -8.327 1.00 90.00 89 ASP A C 1
ATOM 713 O O . ASP A 1 89 ? -1.881 -3.192 -7.900 1.00 90.00 89 ASP A O 1
ATOM 717 N N . PRO A 1 90 ? -2.314 -4.734 -9.486 1.00 86.00 90 PRO A N 1
ATOM 718 C CA . PRO A 1 90 ? -1.221 -4.313 -10.368 1.00 86.00 90 PRO A CA 1
ATOM 719 C C . PRO A 1 90 ? -1.232 -2.816 -10.707 1.00 86.00 90 PRO A C 1
ATOM 721 O O . PRO A 1 90 ? -0.172 -2.211 -10.872 1.00 86.00 90 PRO A O 1
ATOM 724 N N . GLN A 1 91 ? -2.410 -2.188 -10.766 1.00 87.81 91 GLN A N 1
ATOM 725 C CA . GLN A 1 91 ? -2.565 -0.768 -11.081 1.00 87.81 91 GLN A CA 1
ATOM 726 C C . GLN A 1 91 ? -1.881 0.154 -10.056 1.00 87.81 91 GLN A C 1
ATOM 728 O O . GLN A 1 91 ? -1.551 1.297 -10.373 1.00 87.81 91 GLN A O 1
ATOM 733 N N . GLN A 1 92 ? -1.586 -0.337 -8.849 1.00 91.88 92 GLN A N 1
ATOM 734 C CA . GLN A 1 92 ? -0.857 0.411 -7.818 1.00 91.88 92 GLN A CA 1
ATOM 735 C C . GLN A 1 92 ? 0.602 0.694 -8.199 1.00 91.88 92 GLN A C 1
ATOM 737 O O . GLN A 1 92 ? 1.199 1.635 -7.676 1.00 91.88 92 GLN A O 1
ATOM 742 N N . LEU A 1 93 ? 1.168 -0.042 -9.162 1.00 90.06 93 LEU A N 1
ATOM 743 C CA . LEU A 1 93 ? 2.462 0.290 -9.764 1.00 90.06 93 LEU A CA 1
ATOM 744 C C . LEU A 1 93 ? 2.453 1.696 -10.384 1.00 90.06 93 LEU A C 1
ATOM 746 O O . LEU A 1 93 ? 3.425 2.438 -10.257 1.00 90.06 93 LEU A O 1
ATOM 750 N N . PHE A 1 94 ? 1.334 2.105 -10.986 1.00 88.19 94 PHE A N 1
ATOM 751 C CA . PHE A 1 94 ? 1.188 3.421 -11.614 1.00 88.19 94 PHE A CA 1
ATOM 752 C C . PHE A 1 94 ? 1.055 4.573 -10.614 1.00 88.19 94 PHE A C 1
ATOM 754 O O . PHE A 1 94 ? 1.118 5.739 -11.001 1.00 88.19 94 PHE A O 1
ATOM 761 N N . GLU A 1 95 ? 0.905 4.276 -9.323 1.00 91.38 95 GLU A N 1
ATOM 762 C CA . GLU A 1 95 ? 0.873 5.286 -8.265 1.00 91.38 95 GLU A CA 1
ATOM 763 C C . GLU A 1 95 ? 2.274 5.653 -7.751 1.00 91.38 95 GLU A C 1
ATOM 765 O O . GLU A 1 95 ? 2.419 6.577 -6.943 1.00 91.38 95 GLU A O 1
ATOM 770 N N . ILE A 1 96 ? 3.316 4.954 -8.212 1.00 90.88 96 ILE A N 1
ATOM 771 C CA . ILE A 1 96 ? 4.690 5.198 -7.786 1.00 90.88 96 ILE A CA 1
ATOM 772 C C . ILE A 1 96 ? 5.227 6.449 -8.500 1.00 90.88 96 ILE A C 1
ATOM 774 O O . ILE A 1 96 ? 5.309 6.481 -9.729 1.00 90.88 96 ILE A O 1
ATOM 778 N N . PRO A 1 97 ? 5.634 7.496 -7.761 1.00 85.44 97 PRO A N 1
ATOM 779 C CA . PRO A 1 97 ? 6.080 8.735 -8.376 1.00 85.44 97 PRO A CA 1
ATOM 780 C C . PRO A 1 97 ? 7.418 8.552 -9.095 1.00 85.44 97 PRO A C 1
ATOM 782 O O . PRO A 1 97 ? 8.328 7.881 -8.597 1.00 85.44 97 PRO A O 1
ATOM 785 N N . ASN A 1 98 ? 7.573 9.264 -10.212 1.00 85.81 98 ASN A N 1
ATOM 786 C CA . ASN A 1 98 ? 8.829 9.370 -10.955 1.00 85.81 98 ASN A CA 1
ATOM 787 C C . ASN A 1 98 ? 9.370 8.011 -11.446 1.00 85.81 98 ASN A C 1
ATOM 789 O O . ASN A 1 98 ? 10.580 7.775 -11.393 1.00 85.81 98 ASN A O 1
ATOM 793 N N . ILE A 1 99 ? 8.487 7.114 -11.885 1.00 83.19 99 ILE A N 1
ATOM 794 C CA . ILE A 1 99 ? 8.849 5.927 -12.668 1.00 83.19 99 ILE A CA 1
ATOM 795 C C . ILE A 1 99 ? 8.263 6.097 -14.067 1.00 83.19 99 ILE A C 1
ATOM 797 O O . ILE A 1 99 ? 7.139 6.573 -14.215 1.00 83.19 99 ILE A O 1
ATOM 801 N N . ASP A 1 100 ? 9.045 5.742 -15.085 1.00 79.06 100 ASP A N 1
ATOM 802 C CA . ASP A 1 100 ? 8.583 5.773 -16.469 1.00 79.06 100 ASP A CA 1
ATOM 803 C C . ASP A 1 100 ? 7.390 4.821 -16.642 1.00 79.06 100 ASP A C 1
ATOM 805 O O . ASP A 1 100 ? 7.445 3.649 -16.264 1.00 79.06 100 ASP A O 1
ATOM 809 N N . THR A 1 101 ? 6.302 5.316 -17.227 1.00 74.31 101 THR A N 1
ATOM 810 C CA . THR A 1 101 ? 5.090 4.532 -17.482 1.00 74.31 101 THR A CA 1
ATOM 811 C C . THR A 1 101 ? 5.351 3.281 -18.318 1.00 74.31 101 THR A C 1
ATOM 813 O O . THR A 1 101 ? 4.665 2.280 -18.125 1.00 74.31 101 THR A O 1
ATOM 816 N N . ILE A 1 102 ? 6.358 3.296 -19.200 1.00 76.06 102 ILE A N 1
ATOM 817 C CA . ILE A 1 102 ? 6.739 2.127 -20.006 1.00 76.06 102 ILE A CA 1
ATOM 818 C C . ILE A 1 102 ? 7.270 1.006 -19.105 1.00 76.06 102 ILE A C 1
ATOM 820 O O . ILE A 1 102 ? 6.924 -0.157 -19.301 1.00 76.06 102 ILE A O 1
ATOM 824 N N . ILE A 1 103 ? 8.057 1.350 -18.080 1.00 80.12 103 ILE A N 1
ATOM 825 C CA . ILE A 1 103 ? 8.572 0.389 -17.093 1.00 80.12 103 ILE A CA 1
ATOM 826 C C . ILE A 1 103 ? 7.416 -0.232 -16.303 1.00 80.12 103 ILE A C 1
ATOM 828 O O . ILE A 1 103 ? 7.393 -1.438 -16.075 1.00 80.12 103 ILE A O 1
ATOM 832 N N . LEU A 1 104 ? 6.434 0.576 -15.906 1.00 81.56 104 LEU A N 1
ATOM 833 C CA . LEU A 1 104 ? 5.277 0.095 -15.148 1.00 81.56 104 LEU A CA 1
ATOM 834 C C . LEU A 1 104 ? 4.407 -0.851 -15.986 1.00 81.56 104 LEU A C 1
ATOM 836 O O . LEU A 1 104 ? 4.007 -1.903 -15.497 1.00 81.56 104 LEU A O 1
ATOM 840 N N . GLN A 1 105 ? 4.192 -0.531 -17.267 1.00 76.25 105 GLN A N 1
ATOM 841 C CA . GLN A 1 105 ? 3.506 -1.419 -18.212 1.00 76.25 105 GLN A CA 1
ATOM 842 C C . GLN A 1 105 ? 4.280 -2.718 -18.452 1.00 76.25 105 GLN A C 1
ATOM 844 O O . GLN A 1 105 ? 3.676 -3.784 -18.540 1.00 76.25 105 GLN A O 1
ATOM 849 N N . LEU A 1 106 ? 5.611 -2.648 -18.553 1.00 78.69 106 LEU A N 1
ATOM 850 C CA . LEU A 1 106 ? 6.461 -3.830 -18.673 1.00 78.69 106 LEU A CA 1
ATOM 851 C C . LEU A 1 106 ? 6.253 -4.767 -17.478 1.00 78.69 106 LEU A C 1
ATOM 853 O O . LEU A 1 106 ? 5.997 -5.951 -17.680 1.00 78.69 106 LEU A O 1
ATOM 857 N N . LEU A 1 107 ? 6.303 -4.236 -16.255 1.00 81.69 107 LEU A N 1
ATOM 858 C CA . LEU A 1 107 ? 6.078 -5.014 -15.035 1.00 81.69 107 LEU A CA 1
ATOM 859 C C . LEU A 1 107 ? 4.657 -5.579 -14.963 1.00 81.69 107 LEU A C 1
ATOM 861 O O . LEU A 1 107 ? 4.488 -6.746 -14.633 1.00 81.69 107 LEU A O 1
ATOM 865 N N . GLU A 1 108 ? 3.640 -4.806 -15.347 1.00 78.06 108 GLU A N 1
ATOM 866 C CA . GLU A 1 108 ? 2.255 -5.291 -15.414 1.00 78.06 108 GLU A CA 1
ATOM 867 C C . GLU A 1 108 ? 2.085 -6.462 -16.402 1.00 78.06 108 GLU A C 1
ATOM 869 O O . GLU A 1 108 ? 1.270 -7.356 -16.184 1.00 78.06 108 GLU A O 1
ATOM 874 N N . ILE A 1 109 ? 2.854 -6.475 -17.495 1.00 75.88 109 ILE A N 1
ATOM 875 C CA . ILE A 1 109 ? 2.811 -7.537 -18.510 1.00 75.88 109 ILE A CA 1
ATOM 876 C C . ILE A 1 109 ? 3.593 -8.780 -18.076 1.00 75.88 109 ILE A C 1
ATOM 878 O O . ILE A 1 109 ? 3.205 -9.894 -18.429 1.00 75.88 109 ILE A O 1
ATOM 882 N N . GLN A 1 110 ? 4.727 -8.585 -17.405 1.00 75.06 110 GLN A N 1
ATOM 883 C CA . GLN A 1 110 ? 5.697 -9.646 -17.128 1.00 75.06 110 GLN A CA 1
ATOM 884 C C . GLN A 1 110 ? 5.498 -10.311 -15.763 1.00 75.06 110 GLN A C 1
ATOM 886 O O . GLN A 1 110 ? 5.792 -11.496 -15.620 1.00 75.06 110 GLN A O 1
ATOM 891 N N . CYS A 1 111 ? 4.997 -9.581 -14.768 1.00 78.94 111 CYS A N 1
ATOM 892 C CA . CYS A 1 111 ? 4.778 -10.107 -13.426 1.00 78.94 111 CYS A CA 1
ATOM 893 C C . CYS A 1 111 ? 3.391 -10.744 -13.294 1.00 78.94 111 CYS A C 1
ATOM 895 O O . CYS A 1 111 ? 2.435 -10.378 -13.981 1.00 78.94 111 CYS A O 1
ATOM 897 N N . GLN A 1 112 ? 3.259 -11.695 -12.368 1.00 81.62 112 GLN A N 1
ATOM 898 C CA . GLN A 1 112 ? 1.941 -12.182 -11.970 1.00 81.62 112 GLN A CA 1
ATOM 899 C C . GLN A 1 112 ? 1.183 -11.102 -11.204 1.00 81.62 112 GLN A C 1
ATOM 901 O O . GLN A 1 112 ? 1.764 -10.169 -10.641 1.00 81.62 112 GLN A O 1
ATOM 906 N N . LYS A 1 113 ? -0.140 -11.279 -11.132 1.00 83.94 113 LYS A N 1
ATOM 907 C CA . LYS A 1 113 ? -0.971 -10.501 -10.213 1.00 83.94 113 LYS A CA 1
ATOM 908 C C . LYS A 1 113 ? -0.395 -10.588 -8.792 1.00 83.94 113 LYS A C 1
ATOM 910 O O . LYS A 1 113 ? 0.126 -11.644 -8.433 1.00 83.94 113 LYS A O 1
ATOM 915 N N . PRO A 1 114 ? -0.503 -9.516 -7.991 1.00 85.94 114 PRO A N 1
ATOM 916 C CA . PRO A 1 114 ? -0.065 -9.543 -6.611 1.00 85.94 114 PRO A CA 1
ATOM 917 C C . PRO A 1 114 ? -0.701 -10.715 -5.861 1.00 85.94 114 PRO A C 1
ATOM 919 O O . PRO A 1 114 ? -1.922 -10.847 -5.795 1.00 85.94 114 PRO A O 1
ATOM 922 N N . SER A 1 115 ? 0.149 -11.567 -5.311 1.00 85.94 115 SER A N 1
ATOM 923 C CA . SER A 1 115 ? -0.200 -12.661 -4.412 1.00 85.94 115 SER A CA 1
ATOM 924 C C . SER A 1 115 ? 0.771 -12.668 -3.241 1.00 85.94 115 SER A C 1
ATOM 926 O O . SER A 1 115 ? 1.900 -12.212 -3.389 1.00 85.94 115 SER A O 1
ATOM 928 N N . GLY A 1 116 ? 0.347 -13.178 -2.090 1.00 85.00 116 GLY A N 1
ATOM 929 C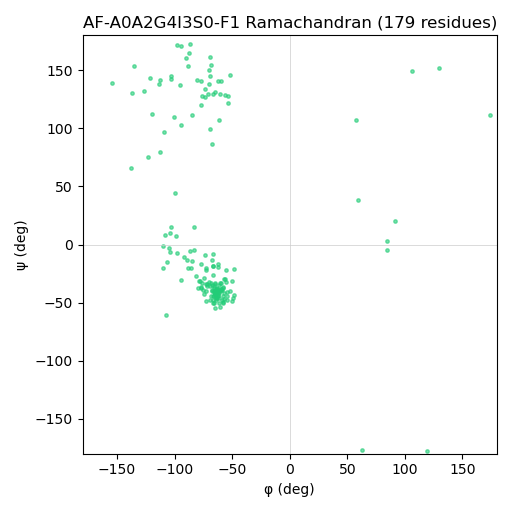 CA . GLY A 1 116 ? 1.165 -13.210 -0.877 1.00 85.00 116 GLY A CA 1
ATOM 930 C C . GLY A 1 116 ? 0.536 -12.427 0.278 1.00 85.00 116 GLY A C 1
ATOM 931 O O . GLY A 1 116 ? -0.588 -11.933 0.151 1.00 85.00 116 GLY A O 1
ATOM 932 N N . PRO A 1 117 ? 1.225 -12.353 1.427 1.00 87.69 117 PRO A N 1
ATOM 933 C CA . PRO A 1 117 ? 0.691 -11.710 2.619 1.00 87.69 117 PRO A CA 1
ATOM 934 C C . PRO A 1 117 ? 0.601 -10.188 2.450 1.00 87.69 117 PRO A C 1
ATOM 936 O O . PRO A 1 117 ? 1.530 -9.550 1.954 1.00 87.69 117 PRO A O 1
ATOM 939 N N . ILE A 1 118 ? -0.507 -9.616 2.922 1.00 94.44 118 ILE A N 1
ATOM 940 C CA . ILE A 1 118 ? -0.711 -8.169 3.048 1.00 94.44 118 ILE A CA 1
ATOM 941 C C . ILE A 1 118 ? -0.551 -7.771 4.512 1.00 94.44 118 ILE A C 1
ATOM 943 O O . ILE A 1 118 ? -0.968 -8.497 5.416 1.00 94.44 118 ILE A O 1
ATOM 947 N N . VAL A 1 119 ? 0.051 -6.609 4.754 1.00 95.81 119 VAL A N 1
ATOM 948 C CA . VAL A 1 119 ? 0.166 -6.040 6.097 1.00 95.81 119 VAL A CA 1
ATOM 949 C C . VAL A 1 119 ? -1.100 -5.254 6.426 1.00 95.81 119 VAL A C 1
ATOM 951 O O . VAL A 1 119 ? -1.339 -4.187 5.860 1.00 95.81 119 VAL A O 1
ATOM 954 N N . TYR A 1 120 ? -1.888 -5.760 7.373 1.00 96.81 120 TYR A N 1
ATOM 955 C CA . TYR A 1 120 ? -3.103 -5.090 7.827 1.00 96.81 120 TYR A CA 1
ATOM 956 C C . TYR A 1 120 ? -2.785 -3.905 8.746 1.00 96.81 120 TYR A C 1
ATOM 958 O O . TYR A 1 120 ? -2.066 -4.022 9.739 1.00 96.81 120 TYR A O 1
ATOM 966 N N . LEU A 1 121 ? -3.350 -2.744 8.423 1.00 96.69 121 LEU A N 1
ATOM 967 C CA . LEU A 1 121 ? -3.055 -1.464 9.072 1.00 96.69 121 LEU A CA 1
ATOM 968 C C . LEU A 1 121 ? -3.644 -1.349 10.479 1.00 96.69 121 LEU A C 1
ATOM 970 O O . LEU A 1 121 ? -3.163 -0.532 11.262 1.00 96.69 121 LEU A O 1
ATOM 974 N N . ASN A 1 122 ? -4.676 -2.135 10.792 1.00 96.12 122 ASN A N 1
ATOM 975 C CA . ASN A 1 122 ? -5.411 -2.079 12.053 1.00 96.12 122 ASN A CA 1
ATOM 976 C C . ASN A 1 122 ? -5.083 -3.221 13.032 1.00 96.12 122 ASN A C 1
ATOM 978 O O . ASN A 1 122 ? -5.537 -3.152 14.166 1.00 96.12 122 ASN A O 1
ATOM 982 N N . GLU A 1 123 ? -4.288 -4.228 12.647 1.00 94.38 123 GLU A N 1
ATOM 983 C CA . GLU A 1 123 ? -3.894 -5.314 13.567 1.00 94.38 123 GLU A CA 1
ATOM 984 C C . GLU A 1 123 ? -2.877 -4.842 14.617 1.00 94.38 123 GLU A C 1
ATOM 986 O O . GLU A 1 123 ? -3.046 -5.085 15.805 1.00 94.38 123 GLU A O 1
ATOM 991 N N . ASN A 1 124 ? -1.819 -4.151 14.182 1.00 94.06 124 ASN A N 1
ATOM 992 C CA . ASN A 1 124 ? -0.782 -3.596 15.058 1.00 94.06 124 ASN A CA 1
ATOM 993 C C . ASN A 1 124 ? -0.409 -2.177 14.596 1.00 94.06 124 ASN A C 1
ATOM 995 O O . ASN A 1 124 ? 0.700 -1.946 14.095 1.00 94.06 124 ASN A O 1
ATOM 999 N N . PRO A 1 125 ? -1.343 -1.211 14.693 1.00 95.44 125 PRO A N 1
ATOM 1000 C CA . PRO A 1 125 ? -1.139 0.119 14.146 1.00 95.44 125 PRO A CA 1
ATOM 1001 C C . PRO A 1 125 ? 0.008 0.820 14.876 1.00 95.44 125 PRO A C 1
ATOM 1003 O O . PRO A 1 125 ? 0.026 0.916 16.100 1.00 95.44 125 PRO A O 1
ATOM 1006 N N . THR A 1 126 ? 0.948 1.391 14.122 1.00 96.12 126 THR A N 1
ATOM 1007 C CA . THR A 1 126 ? 1.933 2.332 14.672 1.00 96.12 126 THR A CA 1
ATOM 1008 C C . THR A 1 126 ? 1.828 3.663 13.955 1.00 96.12 126 THR A C 1
ATOM 1010 O O . THR A 1 126 ? 1.659 3.715 12.735 1.00 96.12 126 THR A O 1
ATOM 1013 N N . TRP A 1 127 ? 2.004 4.762 14.691 1.00 93.44 127 TRP A N 1
ATOM 1014 C CA . TRP A 1 127 ? 1.986 6.103 14.104 1.00 93.44 127 TRP A CA 1
ATOM 1015 C C . TRP A 1 127 ? 2.897 6.217 12.873 1.00 93.44 127 TRP A C 1
ATOM 1017 O O . TRP A 1 127 ? 2.489 6.717 11.829 1.00 93.44 127 TRP A O 1
ATOM 1027 N N . LYS A 1 128 ? 4.131 5.705 12.972 1.00 95.75 128 LYS A N 1
ATOM 1028 C CA . LYS A 1 128 ? 5.139 5.773 11.903 1.00 95.75 128 LYS A CA 1
ATOM 1029 C C . LYS A 1 128 ? 4.718 5.011 10.644 1.00 95.75 128 LYS A C 1
ATOM 1031 O O . LYS A 1 128 ? 5.008 5.483 9.546 1.00 95.75 128 LYS A O 1
ATOM 1036 N N . MET A 1 129 ? 4.074 3.85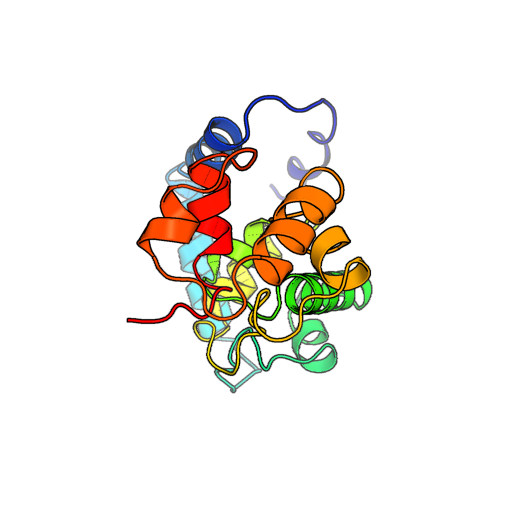3 10.797 1.00 96.12 129 MET A N 1
ATOM 1037 C CA . MET A 1 129 ? 3.543 3.070 9.679 1.00 96.12 129 MET A CA 1
ATOM 1038 C C . MET A 1 129 ? 2.432 3.846 8.972 1.00 96.12 129 MET A C 1
ATOM 1040 O O . MET A 1 129 ? 2.542 4.123 7.781 1.00 96.12 129 MET A O 1
ATOM 1044 N N . LEU A 1 130 ? 1.422 4.281 9.727 1.00 97.56 130 LEU A N 1
ATOM 1045 C CA . LEU A 1 130 ? 0.253 4.987 9.198 1.00 97.56 130 LEU A CA 1
ATOM 1046 C C . LEU A 1 130 ? 0.637 6.320 8.543 1.00 97.56 130 LEU A C 1
ATOM 1048 O O . LEU A 1 130 ? 0.180 6.634 7.448 1.00 97.56 130 LEU A O 1
ATOM 1052 N N . TYR A 1 131 ? 1.552 7.068 9.162 1.00 97.06 131 TYR A N 1
ATOM 1053 C CA . TYR A 1 131 ? 2.081 8.324 8.628 1.00 97.06 131 TYR A CA 1
ATOM 1054 C C . TYR A 1 131 ? 2.737 8.151 7.253 1.00 97.06 131 TYR A C 1
ATOM 1056 O O . TYR A 1 131 ? 2.629 9.027 6.397 1.00 97.06 131 TYR A O 1
ATOM 1064 N N . LYS A 1 132 ? 3.439 7.032 7.036 1.00 96.81 132 LYS A N 1
ATOM 1065 C CA . LYS A 1 132 ? 4.146 6.740 5.780 1.00 96.81 132 LYS A CA 1
ATOM 1066 C C . LYS A 1 132 ? 3.284 6.011 4.751 1.00 96.81 132 LYS A C 1
ATOM 1068 O O . LYS A 1 132 ? 3.704 5.923 3.597 1.00 96.81 132 LYS A O 1
ATOM 1073 N N . HIS A 1 133 ? 2.135 5.476 5.152 1.00 97.50 133 HIS A N 1
ATOM 1074 C CA . HIS A 1 133 ? 1.281 4.691 4.274 1.00 97.50 133 HIS A CA 1
ATOM 1075 C C . HIS A 1 133 ? 0.690 5.576 3.157 1.00 97.50 133 HIS A C 1
ATOM 1077 O O . HIS A 1 133 ? 0.109 6.620 3.476 1.00 97.50 133 HIS A O 1
ATOM 1083 N N . PRO A 1 134 ? 0.782 5.188 1.865 1.00 95.56 134 PRO A N 1
ATOM 1084 C CA . PRO A 1 134 ? 0.381 6.035 0.735 1.00 95.56 134 PRO A CA 1
ATOM 1085 C C . PRO A 1 134 ? -1.075 6.518 0.769 1.00 95.56 134 PRO A C 1
ATOM 1087 O O . PRO A 1 134 ? -1.371 7.601 0.269 1.00 95.56 134 PRO A O 1
ATOM 1090 N N . TYR A 1 135 ? -1.982 5.739 1.367 1.00 95.81 135 TYR A N 1
ATOM 1091 C CA . TYR A 1 135 ? -3.411 6.077 1.443 1.00 95.81 135 TYR A CA 1
ATOM 1092 C C . TYR A 1 135 ? -3.845 6.721 2.757 1.00 95.81 135 TYR A C 1
ATOM 1094 O O . TYR A 1 135 ? -4.978 7.177 2.863 1.00 95.81 135 TYR A O 1
ATOM 1102 N N . ILE A 1 136 ? -2.967 6.796 3.756 1.00 96.06 136 ILE A N 1
ATOM 1103 C CA . ILE A 1 136 ? -3.287 7.450 5.032 1.00 96.06 136 ILE A CA 1
ATOM 1104 C C . ILE A 1 136 ? -2.541 8.774 5.105 1.00 96.06 136 ILE A C 1
ATOM 1106 O O . ILE A 1 136 ? -3.155 9.842 5.157 1.00 96.06 136 ILE A O 1
ATOM 1110 N N . GLY A 1 137 ? -1.214 8.701 5.051 1.00 95.44 137 GLY A N 1
ATOM 1111 C CA . GLY A 1 137 ? -0.348 9.862 5.087 1.00 95.44 137 GLY A CA 1
ATOM 1112 C C . GLY A 1 137 ? -0.438 10.673 6.390 1.00 95.44 137 GLY A C 1
ATOM 1113 O O . GLY A 1 137 ? -1.170 10.337 7.326 1.00 95.44 137 GLY A O 1
ATOM 1114 N N . PRO A 1 138 ? 0.287 11.799 6.452 1.00 94.56 138 PRO A N 1
ATOM 1115 C CA . PRO A 1 138 ? 0.401 12.617 7.659 1.00 94.56 138 PRO A CA 1
ATOM 1116 C C . PRO A 1 138 ? -0.936 13.155 8.176 1.00 94.56 138 PRO A C 1
ATOM 1118 O O . PRO A 1 138 ? -1.167 13.190 9.382 1.00 94.56 138 PRO A O 1
ATOM 1121 N N . ALA A 1 139 ? -1.817 13.565 7.259 1.00 92.81 139 ALA A N 1
ATOM 1122 C CA . ALA A 1 139 ? -3.056 14.262 7.592 1.00 92.81 139 ALA A CA 1
ATOM 1123 C C . ALA A 1 139 ? -4.059 13.374 8.345 1.00 92.81 139 ALA A C 1
ATOM 1125 O O . ALA A 1 139 ? -4.775 13.856 9.218 1.00 92.81 139 ALA A O 1
ATOM 1126 N N . ARG A 1 140 ? -4.108 12.077 8.017 1.00 95.38 140 ARG A N 1
ATOM 1127 C CA . ARG A 1 140 ? -5.123 11.148 8.539 1.00 95.38 140 ARG A CA 1
ATOM 1128 C C . ARG A 1 140 ? -4.565 10.188 9.576 1.00 95.38 140 ARG A C 1
ATOM 1130 O O . ARG A 1 140 ? -5.347 9.597 10.313 1.00 95.38 140 ARG A O 1
ATOM 1137 N N . ALA A 1 141 ? -3.237 10.060 9.671 1.00 96.62 141 ALA A N 1
ATOM 1138 C CA . ALA A 1 141 ? -2.582 9.117 10.573 1.00 96.62 141 ALA A CA 1
ATOM 1139 C C . ALA A 1 141 ? -3.077 9.242 12.018 1.00 96.62 141 ALA A C 1
ATOM 1141 O O . ALA A 1 141 ? -3.330 8.223 12.648 1.00 96.62 141 ALA A O 1
ATOM 1142 N N . LYS A 1 142 ? -3.296 10.467 12.519 1.00 95.38 142 LYS A N 1
ATOM 1143 C CA . LYS A 1 142 ? -3.807 10.682 13.884 1.00 95.38 142 LYS A CA 1
ATOM 1144 C C . LYS A 1 142 ? -5.209 10.173 14.090 1.00 95.38 142 LYS A C 1
ATOM 1146 O O . LYS A 1 142 ? -5.451 9.440 15.040 1.00 95.38 142 LYS A O 1
ATOM 1151 N N . ILE A 1 143 ? -6.103 10.552 13.188 1.00 95.44 143 ILE A N 1
ATOM 1152 C CA . ILE A 1 143 ? -7.514 10.203 13.291 1.00 95.44 143 ILE A CA 1
ATOM 1153 C C . ILE A 1 143 ? -7.664 8.686 13.151 1.00 95.44 143 ILE A C 1
ATOM 1155 O O . ILE A 1 143 ? -8.329 8.063 13.969 1.00 95.44 143 ILE A O 1
ATOM 1159 N N . PHE A 1 144 ? -6.972 8.073 12.186 1.00 97.12 144 PHE A N 1
ATOM 1160 C CA . PHE A 1 144 ? -7.011 6.626 11.982 1.00 97.12 144 PHE A CA 1
ATOM 1161 C C . PHE A 1 144 ? -6.353 5.838 13.120 1.00 97.12 144 PHE A C 1
ATOM 1163 O O . PHE A 1 144 ? -6.900 4.829 13.554 1.00 97.12 144 PHE A O 1
ATOM 1170 N N . PHE A 1 145 ? -5.221 6.308 13.655 1.00 97.12 145 PHE A N 1
ATOM 1171 C CA . PHE A 1 145 ? -4.580 5.668 14.803 1.00 97.12 145 PHE A CA 1
ATOM 1172 C C . PHE A 1 145 ? -5.500 5.671 16.027 1.00 97.12 145 PHE A C 1
ATOM 1174 O O . PHE A 1 145 ? -5.737 4.615 16.605 1.00 97.12 145 PHE A O 1
ATOM 1181 N N . SER A 1 146 ? -6.064 6.830 16.388 1.00 95.69 146 SER A N 1
ATOM 1182 C CA . SER A 1 146 ? -7.026 6.937 17.492 1.00 95.69 146 SER A CA 1
ATOM 1183 C C . SER A 1 146 ? -8.259 6.063 17.267 1.00 95.69 146 SER A C 1
ATOM 1185 O O . SER A 1 146 ? -8.713 5.407 18.199 1.00 95.69 146 SER A O 1
ATOM 1187 N N . PHE A 1 147 ? -8.753 5.995 16.029 1.00 96.62 147 PHE A N 1
ATOM 1188 C 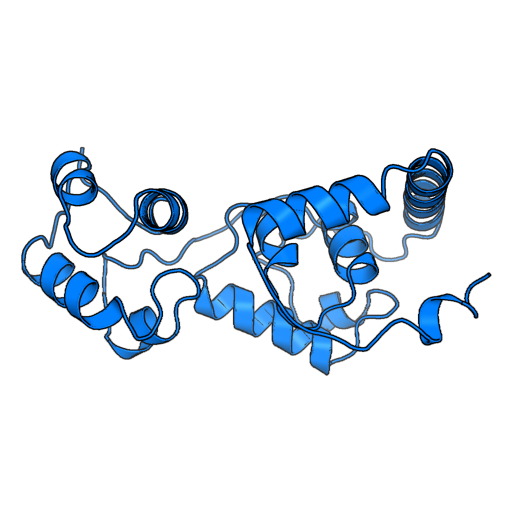CA . PHE A 1 147 ? -9.877 5.138 15.667 1.00 96.62 147 PHE A CA 1
ATOM 1189 C C . PHE A 1 147 ? -9.568 3.647 15.882 1.00 96.62 147 PHE A C 1
ATOM 1191 O O . PHE A 1 147 ? -10.371 2.945 16.483 1.00 96.62 147 PHE A O 1
ATOM 1198 N N . CYS A 1 148 ? -8.380 3.168 15.497 1.00 96.25 148 CYS A N 1
ATOM 1199 C CA . CYS A 1 148 ? -7.982 1.775 15.747 1.00 96.25 148 CYS A CA 1
ATOM 1200 C C . CYS A 1 148 ? -7.843 1.451 17.244 1.00 96.25 148 CYS A C 1
ATOM 1202 O O . CYS A 1 148 ? -8.119 0.329 17.648 1.00 96.25 148 CYS A O 1
ATOM 1204 N N . GLN A 1 149 ? -7.426 2.415 18.075 1.00 95.38 149 GLN A N 1
ATOM 1205 C CA . GLN A 1 149 ? -7.368 2.220 19.533 1.00 95.38 149 GLN A CA 1
ATOM 1206 C C . GLN A 1 149 ? -8.766 2.112 20.151 1.00 95.38 149 GLN A C 1
ATOM 1208 O O . GLN A 1 149 ? -8.970 1.355 21.095 1.00 95.38 149 GLN A O 1
ATOM 1213 N N . GLN A 1 150 ?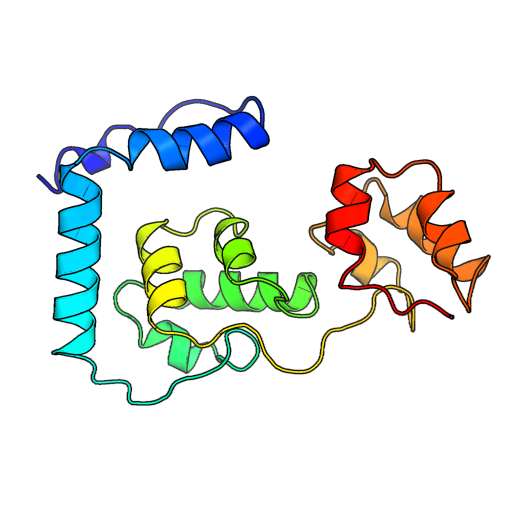 -9.727 2.868 19.617 1.00 95.75 150 GLN A N 1
ATOM 1214 C CA . GLN A 1 150 ? -11.119 2.824 20.056 1.00 95.75 150 GLN A CA 1
ATOM 1215 C C . GLN A 1 150 ? -11.833 1.544 19.597 1.00 95.75 150 GLN A C 1
ATOM 1217 O O . GLN A 1 150 ? -12.661 1.017 20.336 1.00 95.75 150 GLN A O 1
ATOM 1222 N N . TYR A 1 151 ? -11.485 1.037 18.411 1.00 95.12 151 TYR A N 1
ATOM 1223 C CA . TYR A 1 151 ? -12.077 -0.153 17.800 1.00 95.12 151 TYR A CA 1
ATOM 1224 C C . TYR A 1 151 ? -11.004 -1.213 17.481 1.00 95.12 151 TYR A C 1
ATOM 1226 O O . TYR A 1 151 ? -10.649 -1.385 16.310 1.00 95.12 151 TYR A O 1
ATOM 1234 N N . PRO A 1 152 ? -10.481 -1.947 18.490 1.00 91.12 152 PRO A N 1
ATOM 1235 C CA . PRO A 1 152 ? -9.478 -2.995 18.268 1.00 91.12 152 PRO A CA 1
ATOM 1236 C C . PRO A 1 152 ? -9.968 -4.116 17.340 1.00 91.12 152 PRO A C 1
ATOM 1238 O O . PRO A 1 152 ? -9.197 -4.665 16.558 1.00 91.12 152 PRO A O 1
ATOM 1241 N N . THR A 1 153 ? -11.265 -4.432 17.396 1.00 93.44 153 THR A N 1
ATOM 1242 C CA . THR A 1 153 ? -11.950 -5.351 16.477 1.00 93.44 153 THR A CA 1
ATOM 1243 C C . THR A 1 153 ? -12.947 -4.565 15.630 1.00 93.44 153 THR A C 1
ATOM 1245 O O . THR A 1 153 ? -14.132 -4.512 15.947 1.00 93.44 153 THR A O 1
ATOM 1248 N N . MET A 1 154 ? -12.437 -3.902 14.593 1.00 94.62 154 MET A N 1
ATOM 1249 C CA . MET A 1 154 ? -13.212 -3.000 13.737 1.00 94.62 154 MET A CA 1
ATOM 1250 C C . MET A 1 154 ? -14.144 -3.774 12.799 1.00 94.62 154 MET A C 1
ATOM 1252 O O . MET A 1 154 ? -13.692 -4.615 12.025 1.00 94.62 154 MET A O 1
ATOM 1256 N N . SER A 1 155 ? -15.427 -3.436 12.811 1.00 96.00 155 SER A N 1
ATOM 1257 C CA . SER A 1 155 ? -16.429 -3.936 11.870 1.00 96.00 155 SER A CA 1
ATOM 1258 C C . SER A 1 155 ? -16.505 -3.086 10.597 1.00 96.00 155 SER A C 1
ATOM 1260 O O . SER A 1 155 ? -16.065 -1.931 10.543 1.00 96.00 155 SER A O 1
ATOM 1262 N N . VAL A 1 156 ? -17.143 -3.630 9.557 1.00 95.50 156 VAL A N 1
ATOM 1263 C CA . VAL A 1 156 ? -17.431 -2.891 8.313 1.00 95.50 156 VAL A CA 1
ATOM 1264 C C . VAL A 1 156 ? -18.296 -1.652 8.579 1.00 95.50 156 VAL A C 1
ATOM 1266 O O . VAL A 1 156 ? -18.067 -0.597 7.985 1.00 95.50 156 VAL A O 1
ATOM 1269 N N . GLY A 1 157 ? -19.271 -1.753 9.489 1.00 95.50 157 GLY A N 1
ATOM 1270 C CA . GLY A 1 157 ? -20.150 -0.639 9.853 1.00 95.50 157 GLY A CA 1
ATOM 1271 C C . GLY A 1 157 ? -19.384 0.525 10.482 1.00 95.50 157 GLY A C 1
ATOM 1272 O O . GLY A 1 157 ? -19.554 1.674 10.072 1.00 95.50 157 GLY A O 1
ATOM 1273 N N . GLU A 1 158 ? -18.483 0.226 11.418 1.00 96.50 158 GLU A N 1
ATOM 1274 C CA . GLU A 1 158 ? -17.633 1.227 12.072 1.00 96.50 158 GLU A CA 1
ATOM 1275 C C . GLU A 1 158 ? -16.687 1.894 11.071 1.00 96.50 158 GLU A C 1
ATOM 1277 O O . GLU A 1 158 ? -16.602 3.124 11.024 1.00 96.50 158 GLU A O 1
ATOM 1282 N N . TRP A 1 159 ? -16.033 1.110 10.208 1.00 96.06 159 TRP A N 1
ATOM 1283 C CA . TRP A 1 159 ? -15.172 1.649 9.155 1.00 96.06 159 TRP A CA 1
ATOM 1284 C C . TRP A 1 159 ? -15.926 2.613 8.227 1.00 96.06 159 TRP A C 1
ATOM 1286 O O . TRP A 1 159 ? -15.481 3.740 7.961 1.00 96.06 159 TRP A O 1
ATOM 1296 N N . ASN A 1 160 ? -17.119 2.216 7.785 1.00 94.94 160 ASN A N 1
ATOM 1297 C CA . ASN A 1 160 ? -17.965 3.041 6.928 1.00 94.94 160 ASN A CA 1
ATOM 1298 C C . ASN A 1 160 ? -18.439 4.318 7.638 1.00 94.94 160 ASN A C 1
ATOM 1300 O O . ASN A 1 160 ? -18.492 5.374 7.003 1.00 94.94 160 ASN A O 1
ATOM 1304 N N . GLY A 1 161 ? -18.679 4.263 8.950 1.00 94.94 161 GLY A N 1
ATOM 1305 C CA . GLY A 1 161 ? -19.063 5.410 9.778 1.00 94.94 161 GLY A CA 1
ATOM 1306 C C . GLY A 1 161 ? -17.924 6.369 10.147 1.00 94.94 161 GLY A C 1
ATOM 1307 O O . GLY A 1 161 ? -18.192 7.508 10.529 1.00 94.94 161 GLY A O 1
ATOM 1308 N N . MET A 1 162 ? -16.656 5.960 10.010 1.00 94.31 162 MET A N 1
ATOM 1309 C CA . MET A 1 162 ? -15.501 6.776 10.408 1.00 94.31 162 MET A CA 1
ATOM 1310 C C . MET A 1 162 ? -15.491 8.159 9.729 1.00 94.31 162 MET A C 1
ATOM 1312 O O . MET A 1 162 ? -15.543 8.266 8.503 1.00 94.31 162 MET A O 1
ATOM 1316 N N . GLN A 1 163 ? -15.356 9.230 10.507 1.00 93.25 163 GLN A N 1
ATOM 1317 C CA . GLN A 1 163 ? -15.241 10.591 9.976 1.00 93.25 163 GLN A CA 1
ATOM 1318 C C . GLN A 1 163 ? -13.776 10.984 9.716 1.00 93.25 163 GLN A C 1
ATOM 1320 O O . GLN A 1 163 ? -12.845 10.384 10.249 1.00 93.25 163 GLN A O 1
ATOM 1325 N N . GLY A 1 164 ? -13.553 12.008 8.885 1.00 90.25 164 GLY A N 1
ATOM 1326 C CA . GLY A 1 164 ? -12.211 12.550 8.613 1.00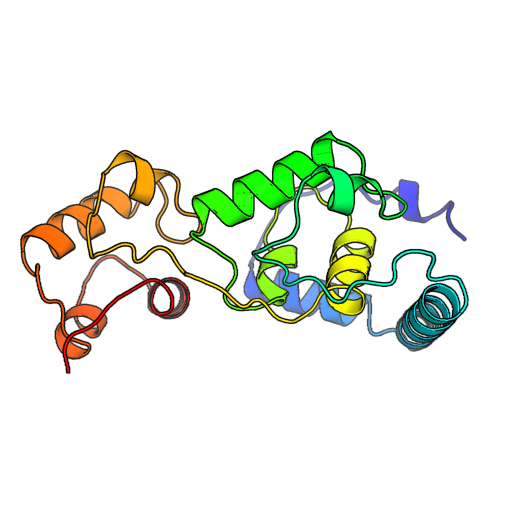 90.25 164 GLY A CA 1
ATOM 1327 C C . GLY A 1 164 ? -11.404 11.819 7.529 1.00 90.25 164 GLY A C 1
ATOM 1328 O O . GLY A 1 164 ? -10.266 12.202 7.255 1.00 90.25 164 GLY A O 1
ATOM 1329 N N . ILE A 1 165 ? -11.986 10.808 6.877 1.00 93.19 165 ILE A N 1
ATOM 1330 C CA . ILE A 1 165 ? -11.426 10.130 5.697 1.00 93.19 165 ILE A CA 1
ATOM 1331 C C . ILE A 1 165 ? -12.472 10.147 4.577 1.00 93.19 165 ILE A C 1
ATOM 1333 O O . ILE A 1 165 ? -13.638 9.830 4.812 1.00 93.19 165 ILE A O 1
ATOM 1337 N N . SER A 1 166 ? -12.065 10.537 3.363 1.00 91.81 166 SER A N 1
ATOM 1338 C CA . SER A 1 166 ? -12.962 10.581 2.200 1.00 91.81 166 SER A CA 1
ATOM 1339 C C . SER A 1 166 ? -13.384 9.174 1.763 1.00 91.81 166 SER A C 1
ATOM 1341 O O . SER A 1 166 ? -12.630 8.225 1.959 1.00 91.81 166 SER A O 1
ATOM 1343 N N . ALA A 1 167 ? -14.544 9.033 1.115 1.00 91.56 167 ALA A N 1
ATOM 1344 C CA . ALA A 1 167 ? -15.010 7.734 0.610 1.00 91.56 167 ALA A CA 1
ATOM 1345 C C . ALA A 1 167 ? -13.975 7.058 -0.313 1.00 91.56 167 ALA A C 1
ATOM 1347 O O . ALA A 1 167 ? -13.636 5.899 -0.119 1.00 91.56 167 ALA A O 1
ATOM 1348 N N . ILE A 1 168 ? -13.370 7.827 -1.226 1.00 90.00 168 ILE A N 1
ATOM 1349 C CA . ILE A 1 168 ? -12.336 7.332 -2.150 1.00 90.00 168 ILE A CA 1
ATOM 1350 C C . ILE A 1 168 ? -11.117 6.789 -1.392 1.00 90.00 168 ILE A C 1
ATOM 1352 O O . ILE A 1 168 ? -10.510 5.796 -1.789 1.00 90.00 168 ILE A O 1
ATOM 1356 N N . ASP A 1 169 ? -10.708 7.467 -0.321 1.00 92.62 169 ASP A N 1
ATOM 1357 C CA . ASP A 1 169 ? -9.591 7.000 0.493 1.00 92.62 169 ASP A CA 1
ATOM 1358 C C . ASP A 1 169 ? -9.976 5.772 1.318 1.00 92.62 169 ASP A C 1
ATOM 1360 O O . ASP A 1 169 ? -9.140 4.888 1.491 1.00 92.62 169 ASP A O 1
ATOM 1364 N N . LYS A 1 170 ? -11.231 5.681 1.776 1.00 94.56 170 LYS A N 1
ATOM 1365 C CA . LYS A 1 170 ? -11.720 4.486 2.463 1.00 94.56 170 LYS A CA 1
ATOM 1366 C C . LYS A 1 170 ? -11.661 3.261 1.561 1.00 94.56 170 LYS A C 1
ATOM 1368 O O . LYS A 1 170 ? -11.125 2.244 1.988 1.00 94.56 170 LYS A O 1
ATOM 1373 N N . ASP A 1 171 ? -12.106 3.382 0.314 1.00 94.44 171 ASP A N 1
ATOM 1374 C CA . ASP A 1 171 ? -12.061 2.291 -0.667 1.00 94.44 171 ASP A CA 1
ATOM 1375 C C . ASP A 1 171 ? -10.627 1.814 -0.924 1.00 94.44 171 ASP A C 1
ATOM 1377 O O . ASP A 1 171 ? -10.368 0.621 -1.048 1.00 94.44 171 ASP A O 1
ATOM 1381 N N . ARG A 1 172 ? -9.665 2.744 -0.959 1.00 94.94 172 ARG A N 1
ATOM 1382 C CA . ARG A 1 172 ? -8.243 2.416 -1.131 1.00 94.94 172 ARG A CA 1
ATOM 1383 C C . ARG A 1 172 ? -7.613 1.763 0.095 1.00 94.94 172 ARG A C 1
ATOM 1385 O O . ARG A 1 172 ? -6.715 0.942 -0.058 1.00 94.94 172 ARG A O 1
ATOM 1392 N N . ILE A 1 173 ? -8.022 2.165 1.296 1.00 96.44 173 ILE A N 1
ATOM 1393 C CA . ILE A 1 173 ? -7.501 1.622 2.559 1.00 96.44 173 ILE A CA 1
ATOM 1394 C C . ILE A 1 173 ? -8.141 0.265 2.873 1.00 96.44 173 ILE A C 1
ATOM 1396 O O . ILE A 1 173 ? -7.470 -0.585 3.444 1.00 96.44 173 ILE A O 1
ATOM 1400 N N . PHE A 1 174 ? -9.396 0.041 2.476 1.00 96.38 174 PHE A N 1
ATOM 1401 C CA . PHE A 1 174 ? -10.182 -1.153 2.802 1.00 96.38 174 PHE A CA 1
ATOM 1402 C C . PHE A 1 174 ? -9.458 -2.496 2.570 1.00 96.38 174 PHE A C 1
ATOM 1404 O O . PHE A 1 174 ? -9.494 -3.323 3.479 1.00 96.38 174 PHE A O 1
ATOM 1411 N N . PRO A 1 175 ? -8.729 -2.725 1.456 1.00 95.75 175 PRO A N 1
ATOM 1412 C CA . PRO A 1 175 ? -7.989 -3.975 1.236 1.00 95.75 175 PRO A CA 1
ATOM 1413 C C . PRO A 1 175 ? -6.876 -4.242 2.260 1.00 95.75 175 PRO A C 1
ATOM 1415 O O . PRO A 1 175 ? -6.384 -5.361 2.362 1.00 95.75 175 PRO A O 1
ATOM 1418 N N . TYR A 1 176 ? -6.468 -3.212 3.001 1.00 96.94 176 TYR A N 1
ATOM 1419 C CA . TYR A 1 176 ? -5.424 -3.248 4.022 1.00 96.94 176 TYR A CA 1
ATOM 1420 C C . TYR A 1 176 ? -6.002 -3.255 5.439 1.00 96.94 176 TYR A C 1
ATOM 1422 O O . TYR A 1 176 ? -5.279 -2.985 6.399 1.00 96.94 176 TYR A O 1
ATOM 1430 N N . LEU A 1 177 ? -7.295 -3.539 5.593 1.00 96.12 177 LEU A N 1
ATOM 1431 C CA . LEU A 1 177 ? -7.951 -3.685 6.886 1.00 96.12 177 LEU A CA 1
ATOM 1432 C C . LEU A 1 177 ? -8.379 -5.128 7.107 1.00 96.12 177 LEU A C 1
ATOM 1434 O O . LEU A 1 177 ? -8.886 -5.793 6.206 1.00 96.12 177 LEU A O 1
ATOM 1438 N N . ARG A 1 178 ? -8.231 -5.585 8.346 1.00 95.56 178 ARG A N 1
ATOM 1439 C CA . ARG A 1 178 ? -8.847 -6.814 8.821 1.00 95.56 178 ARG A CA 1
ATOM 1440 C C . ARG A 1 178 ? -10.085 -6.469 9.623 1.00 95.56 178 ARG A C 1
ATOM 1442 O O . ARG A 1 178 ? -9.968 -5.933 10.721 1.00 95.56 178 ARG A O 1
ATOM 1449 N N . LEU A 1 179 ? -11.252 -6.768 9.071 1.00 93.94 179 LEU A N 1
ATOM 1450 C CA . LEU A 1 179 ? -12.526 -6.434 9.696 1.00 93.94 179 LEU A CA 1
ATOM 1451 C C . LEU A 1 179 ? -13.159 -7.674 10.333 1.00 93.94 179 LEU A C 1
ATOM 1453 O O . LEU A 1 179 ? -13.007 -8.785 9.817 1.00 93.94 179 LEU A O 1
ATOM 1457 N N . SER A 1 180 ? -13.842 -7.487 11.461 1.00 92.19 180 SER A N 1
ATOM 1458 C CA . SER A 1 180 ? -14.718 -8.511 12.032 1.00 92.19 180 SER A CA 1
ATOM 1459 C C . SER A 1 180 ? -15.967 -8.690 11.164 1.00 92.19 180 SER A C 1
ATOM 1461 O O . SER A 1 180 ? -16.389 -7.757 10.470 1.00 92.19 180 SER A O 1
ATOM 1463 N N . GLN A 1 181 ? -16.508 -9.915 11.182 1.00 72.81 181 GLN A N 1
ATOM 1464 C CA . GLN A 1 181 ? -17.803 -10.236 10.572 1.00 72.81 181 GLN A CA 1
ATOM 1465 C C . GLN A 1 181 ? -18.935 -9.448 11.230 1.00 72.81 181 GLN A C 1
ATOM 1467 O O . GLN A 1 181 ? -18.845 -9.215 12.458 1.00 72.81 181 GLN A O 1
#

pLDDT: mean 77.57, std 22.23, range [27.58, 97.56]

Nearest PDB structures (foldseek):
  8dss-assembly1_B  TM=8.372E-01  e=3.072E-02  Geobacillus stearothermophilus ATCC 7953
  2oce-assembly1_A  TM=8.192E-01  e=1.215E+00  Pseudomonas aeruginosa PAO1
  2edu-assembly1_A  TM=5.292E-01  e=3.373E-01  Homo sapiens
  5ol9-assembly1_A  TM=8.134E-01  e=2.007E+00  Homo sapiens
  3bzk-assembly1_A  TM=5.623E-01  e=1.359E+00  Pseudomonas aeruginosa

Solvent-accessible surface area (backbone atoms only — not comparable to full-atom values): 10861 Å² total; per-residue (Å²): 123,81,74,69,74,73,74,74,86,83,87,86,92,80,59,73,73,56,47,56,52,46,53,56,52,71,54,64,44,83,66,44,57,53,49,52,51,48,49,55,51,49,50,67,73,66,57,87,70,92,62,79,42,26,65,55,72,61,49,55,72,62,41,41,68,41,88,92,32,46,71,70,53,24,50,49,52,55,52,48,34,64,41,57,26,39,55,83,48,66,72,59,57,75,71,50,81,96,59,62,65,67,56,45,51,49,47,61,72,59,34,38,70,41,54,79,83,68,51,45,58,50,81,74,67,45,69,72,57,37,32,58,15,83,71,47,22,70,87,30,23,61,61,54,51,55,47,35,71,76,36,70,77,34,35,64,67,56,61,71,66,50,78,91,60,54,70,73,45,47,65,67,44,48,87,37,50,74,60,46,132

Foldseek 3Di:
DVVVVPPPPDDDDDDDVVVVVVVVVVCPDPVNVVVLVVVLVVCVVPPPDPDQAALQRDALVNLCPDPPRDSVNSVQSVVLCVLQQHDQALCVLVVRPPDDVVSSSVCVSRHDYHDDDGAACLQDHDLVSQCSRPLRHDQRSVQVVVLSVVCVAAAPVSLVVRPPHDPVSSVSNVVRHDHDD

Secondary structure (DSSP, 8-state):
-TTGGGS--------HHHHHHHHHHHT-SHHHHHHHHHHHHHHHHS-------BTTT--HHHHHHSTT--HHHHHHHHHHHHHHTS-SSGGGGGGSTT--HHHHHHHH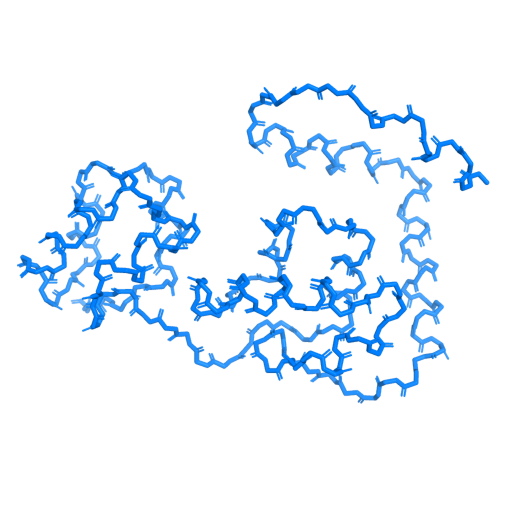HHSBPP-S----TTTS--HHHHHHSTTTHHHHHHHHHHHHHH-SS-BHHHHHH-SSS-HHHHHHHGGG---B-

Radius of gyration: 18.94 Å; Cα contacts (8 Å, |Δi|>4): 150; chains: 1; bounding box: 39×40×53 Å